Protein AF-A0A7R9L437-F1 (afdb_monomer_lite)

Sequence (333 aa):
MDAKSPSGQPSGPQHRKRPEMARYKPGMGKILAAKKGDNGDTIGVQSEDVRHELVTDAKPPSDPRSDHKSNNGNKGANNSNGKKPDIKVYVPPKPAANVGQSGPQRLMEPVPQAGAATTTAAADGQQQQQQQQQADLKTSLHKIIDEASLFFENLLVKMQETYGFVIEKLLAHEYDSDAENYETLKLVSISAQKIYLYLGDLSRYRECETKNSTFVKSKFFYLRAQMLAPKNGRSYNQLALLAMYQNRRLDAVYYYMRSLAASNPFLTARENLLTIFDECRRKYELNERKRNQDLEANRRKRREELESLAADKNRLEIWIRADGTSAVFANYK

Foldseek 3Di:
DDDDDDDDDDDDDDDDDDDDDDDDDDDDDDDDDDDDDDDDDDDDDDDDDDDDDDDDDDDDDDDDDDDDDDDDDDDDDDDDDDDDPPPPDDDDDDDDDDDDDDDDDDDDDDDDDDDDPDPPVVVVVVVVVVVVVVVVVVVVLLVVLVVVLVVLVVVLVVLCVVLVHDLVCLLVVVDDCPDPCNVVSLVNLLVLLVSLQSNLVSLCVVQVVDPDGLSPRSLVSLVSSCSSPVLALVSLQSVLVSCVVVVVLVSNLVSLVSQCPHNHHDCVSVVVNVVSVVVVVVVVVVVVVVVVVVVVVVVVVVVVVVVVLVVPVFDKDWDQDPVRDIDIDGDDD

Secondary structure (DSSP, 8-state):
-------PPPPPPP-PPPPPPP-----------------------PPP----------PPPP-----------------------------PPPPPP-PPP-PPP----PPPP---SSHHHHHHHHHHHHHHHHHHHHHHHHHHHHHHHHHHHHHHHHHHHHHT--HHHHHHT---TTSTTHHHHHHHHHHHHHHHHHHHHHHHHHHTTSTT---HHHHHHHHHHHHH-TTBHHHHHHHHHHHHHTT-HHHHHHHHHHHHHSSB--TTHHHHHHHHHHHHHHHHHHHHHHHHHHHHHHHHHHHHHHHHHHHS-SPEEEEEPTTS-EEEEEPP-

Organism: NCBI:txid1979941

Radius of gyration: 34.69 Å; chains: 1; bounding box: 127×66×84 Å

InterPro domains:
  IPR011990 Tetratricopeptide-like helical domain superfamily [G3DSA:1.25.40.10] (116-282)
  IPR011990 Tetratricopeptide-like helical domain superfamily [SSF48452] (137-285)
  IPR018834 DNA/RNA-binding domain, Est1-type [PF10373] (221-308)
  IPR019458 Telomerase activating protein Est1-like, N-terminal [PF10374] (127-207)
  IPR045153 Est1/Ebs1-like [PTHR15696] (131-301)

pLDDT: mean 70.17, std 28.02, range [25.5, 98.62]

Structure (mmCIF, N/CA/C/O backbone):
data_AF-A0A7R9L437-F1
#
_entry.id   AF-A0A7R9L437-F1
#
loop_
_atom_site.group_PDB
_atom_site.id
_atom_site.type_symbol
_atom_site.label_atom_id
_atom_site.label_alt_id
_atom_site.label_comp_id
_atom_site.label_asym_id
_atom_site.label_entity_id
_atom_site.label_seq_id
_atom_site.pdbx_PDB_ins_code
_atom_site.Cartn_x
_atom_site.Cartn_y
_atom_site.Cartn_z
_atom_site.occupancy
_atom_site.B_iso_or_equiv
_atom_site.auth_seq_id
_atom_site.auth_comp_id
_atom_site.auth_asym_id
_atom_site.auth_atom_id
_atom_site.pdbx_PDB_model_num
ATOM 1 N N . MET A 1 1 ? -76.742 -28.169 -7.504 1.00 38.78 1 MET A N 1
ATOM 2 C CA . MET A 1 1 ? -77.268 -27.398 -8.643 1.00 38.78 1 MET A CA 1
ATOM 3 C C . MET A 1 1 ? -76.592 -26.035 -8.595 1.00 38.78 1 MET A C 1
ATOM 5 O O . MET A 1 1 ? -77.056 -25.148 -7.901 1.00 38.78 1 MET A O 1
ATOM 9 N N . ASP A 1 2 ? -75.301 -25.970 -8.911 1.00 39.88 2 ASP A N 1
ATOM 10 C CA . ASP A 1 2 ? -74.744 -25.858 -10.273 1.00 39.88 2 ASP A CA 1
ATOM 11 C C . ASP A 1 2 ? -75.024 -24.487 -10.898 1.00 39.88 2 ASP A C 1
ATOM 13 O O . ASP A 1 2 ? -76.132 -24.238 -11.353 1.00 39.88 2 ASP A O 1
ATOM 17 N N . ALA A 1 3 ? -74.014 -23.605 -10.915 1.00 40.31 3 ALA A N 1
ATOM 18 C CA . ALA A 1 3 ? -73.335 -23.170 -12.146 1.00 40.31 3 ALA A CA 1
ATOM 19 C C . ALA A 1 3 ? -72.371 -21.981 -11.898 1.00 40.31 3 ALA A C 1
ATOM 21 O O . ALA A 1 3 ? -72.764 -20.886 -11.508 1.00 40.31 3 ALA A O 1
ATOM 22 N N . LYS A 1 4 ? -71.086 -22.252 -12.167 1.00 40.41 4 LYS A N 1
ATOM 23 C CA . LYS A 1 4 ? -69.943 -21.355 -12.478 1.00 40.41 4 LYS A CA 1
ATOM 24 C C . LYS A 1 4 ? -70.216 -20.574 -13.789 1.00 40.41 4 LYS A C 1
ATOM 26 O O . LYS A 1 4 ? -70.997 -21.073 -14.587 1.00 40.41 4 LYS A O 1
ATOM 31 N N . SER A 1 5 ? -69.640 -19.419 -14.163 1.00 44.47 5 SER A N 1
ATOM 32 C CA . SER A 1 5 ? -68.247 -18.883 -14.227 1.00 44.47 5 SER A CA 1
ATOM 33 C C . SER A 1 5 ? -68.316 -17.511 -14.984 1.00 44.47 5 SER A C 1
ATOM 35 O O . SER A 1 5 ? -69.399 -17.199 -15.475 1.00 44.47 5 SER A O 1
ATOM 37 N N . PRO A 1 6 ? -67.227 -16.778 -15.337 1.00 50.53 6 PRO A N 1
ATOM 38 C CA . PRO A 1 6 ? -65.954 -16.491 -14.655 1.00 50.53 6 PRO A CA 1
ATOM 39 C C . PRO A 1 6 ? -65.562 -14.978 -14.697 1.00 50.53 6 PRO A C 1
ATOM 41 O O . PRO A 1 6 ? -65.969 -14.235 -15.585 1.00 50.53 6 PRO A O 1
ATOM 44 N N . SER A 1 7 ? -64.654 -14.523 -13.825 1.00 39.16 7 SER A N 1
ATOM 45 C CA . SER A 1 7 ? -63.893 -13.274 -14.045 1.00 39.16 7 SER A CA 1
ATOM 46 C C . SER A 1 7 ? -62.442 -13.449 -13.594 1.00 39.16 7 SER A C 1
ATOM 48 O O . SER A 1 7 ? -62.183 -13.754 -12.430 1.00 39.16 7 SER A O 1
ATOM 50 N N . GLY A 1 8 ? -61.509 -13.307 -14.538 1.00 35.25 8 GLY A N 1
ATOM 51 C CA . GLY A 1 8 ? -60.075 -13.506 -14.344 1.00 35.25 8 GLY A CA 1
ATOM 52 C C . GLY A 1 8 ? -59.394 -12.380 -13.562 1.00 35.25 8 GLY A C 1
ATOM 53 O O . GLY A 1 8 ? -59.716 -11.2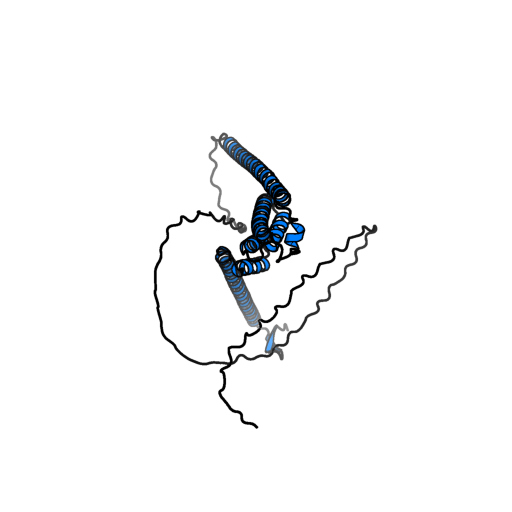06 -13.724 1.00 35.25 8 GLY A O 1
ATOM 54 N N . GLN A 1 9 ? -58.421 -12.762 -12.734 1.00 37.41 9 GLN A N 1
ATOM 55 C CA . GLN A 1 9 ? -57.463 -11.867 -12.081 1.00 37.41 9 GLN A CA 1
ATOM 56 C C . GLN A 1 9 ? -56.183 -11.735 -12.928 1.00 37.41 9 GLN A C 1
ATOM 58 O O . GLN A 1 9 ? -55.752 -12.734 -13.510 1.00 37.41 9 GLN A O 1
ATOM 63 N N . PRO A 1 10 ? -55.518 -10.564 -12.958 1.00 38.47 10 PRO A N 1
ATOM 64 C CA . PRO A 1 10 ? -54.181 -10.435 -13.518 1.00 38.47 10 PRO A CA 1
ATOM 65 C C . PRO A 1 10 ? -53.097 -10.767 -12.477 1.00 38.47 10 PRO A C 1
ATOM 67 O O . PRO A 1 10 ? -53.114 -10.306 -11.337 1.00 38.47 10 PRO A O 1
ATOM 70 N N . SER A 1 11 ? -52.136 -11.578 -12.910 1.00 38.16 11 SER A N 1
ATOM 71 C CA . SER A 1 11 ? -50.945 -12.033 -12.191 1.00 38.16 11 SER A CA 1
ATOM 72 C C . SER A 1 11 ? -49.909 -10.919 -11.976 1.00 38.16 11 SER A C 1
ATOM 74 O O . SER A 1 11 ? -49.509 -10.253 -12.931 1.00 38.16 11 SER A O 1
ATOM 76 N N . GLY A 1 12 ? -49.426 -10.771 -10.737 1.00 38.56 12 GLY A N 1
ATOM 77 C CA . GLY A 1 12 ? -48.309 -9.891 -10.367 1.00 38.56 12 GLY A CA 1
ATOM 78 C C . GLY A 1 12 ? -46.919 -10.416 -10.787 1.00 38.56 12 GLY A C 1
ATOM 79 O O . GLY A 1 12 ? -46.775 -11.586 -11.152 1.00 38.56 12 GLY A O 1
ATOM 80 N N . PRO A 1 13 ? -45.877 -9.559 -10.756 1.00 36.91 13 PRO A N 1
ATOM 81 C CA . PRO A 1 13 ? -44.573 -9.850 -11.349 1.00 36.91 13 PRO A CA 1
ATOM 82 C C . PRO A 1 13 ? -43.697 -10.780 -10.493 1.00 36.91 13 PRO A C 1
ATOM 84 O O . PRO A 1 13 ? -43.524 -10.595 -9.290 1.00 36.91 13 PRO A O 1
ATOM 87 N N . GLN A 1 14 ? -43.093 -11.765 -11.160 1.00 39.00 14 GLN A N 1
ATOM 88 C CA . GLN A 1 14 ? -42.188 -12.763 -10.590 1.00 39.00 14 GLN A CA 1
ATOM 89 C C . GLN A 1 14 ? -40.821 -12.157 -10.215 1.00 39.00 14 GLN A C 1
ATOM 91 O O . GLN A 1 14 ? -40.131 -11.565 -11.048 1.00 39.00 14 GLN A O 1
ATOM 96 N N . HIS A 1 15 ? -40.384 -12.365 -8.970 1.00 39.50 15 HIS A N 1
ATOM 97 C CA . HIS A 1 15 ? -39.019 -12.082 -8.521 1.00 39.50 15 HIS A CA 1
ATOM 98 C C . HIS A 1 15 ? -38.008 -13.028 -9.194 1.00 39.50 15 HIS A C 1
ATOM 100 O O . HIS A 1 15 ? -37.991 -14.232 -8.934 1.00 39.50 15 HIS A O 1
ATOM 106 N N . ARG A 1 16 ? -37.109 -12.481 -10.024 1.00 38.81 16 ARG A N 1
ATOM 107 C CA . ARG A 1 16 ? -35.924 -13.203 -10.518 1.00 38.81 16 ARG A CA 1
ATOM 108 C C . ARG A 1 16 ? -34.921 -13.409 -9.376 1.00 38.81 16 ARG A C 1
ATOM 110 O O . ARG A 1 16 ? -34.409 -12.441 -8.817 1.00 38.81 16 ARG A O 1
ATOM 117 N N . LYS A 1 17 ? -34.619 -14.673 -9.060 1.00 38.09 17 LYS A N 1
ATOM 118 C CA . LYS A 1 17 ? -33.552 -15.069 -8.125 1.00 38.09 17 LYS A CA 1
ATOM 119 C C . LYS A 1 17 ? -32.178 -14.632 -8.660 1.00 38.09 17 LYS A C 1
ATOM 121 O O . LYS A 1 17 ? -31.883 -14.795 -9.842 1.00 38.09 17 LYS A O 1
ATOM 126 N N . ARG A 1 18 ? -31.349 -14.064 -7.779 1.00 36.78 18 ARG A N 1
ATOM 127 C CA . ARG A 1 18 ? -29.966 -13.626 -8.044 1.00 36.78 18 ARG A CA 1
ATOM 128 C C . ARG A 1 18 ? -29.041 -14.859 -8.123 1.00 36.78 18 ARG A C 1
ATOM 130 O O . ARG A 1 18 ? -29.213 -15.740 -7.283 1.00 36.78 18 ARG A O 1
ATOM 137 N N . PRO A 1 19 ? -28.073 -14.946 -9.054 1.00 34.84 19 PRO A N 1
ATOM 138 C CA . PRO A 1 19 ? -27.163 -16.089 -9.112 1.00 34.84 19 PRO A CA 1
ATOM 139 C C . PRO A 1 19 ? -26.170 -16.069 -7.942 1.00 34.84 19 PRO A C 1
ATOM 141 O O . PRO A 1 19 ? -25.627 -15.019 -7.589 1.00 34.84 19 PRO A O 1
ATOM 144 N N . GLU A 1 20 ? -25.939 -17.240 -7.356 1.00 36.31 20 GLU A N 1
ATOM 145 C CA . GLU A 1 20 ? -24.972 -17.494 -6.290 1.00 36.31 20 GLU A CA 1
ATOM 146 C C . GLU A 1 20 ? -23.539 -17.423 -6.852 1.00 36.31 20 GLU A C 1
ATOM 148 O O . GLU A 1 20 ? -23.188 -18.132 -7.793 1.00 36.31 20 GLU A O 1
ATOM 153 N N . MET A 1 21 ? -22.708 -16.527 -6.311 1.00 38.34 21 MET A N 1
ATOM 154 C CA . MET A 1 21 ? -21.300 -16.391 -6.703 1.00 38.34 21 MET A CA 1
ATOM 155 C C . MET A 1 21 ? -20.447 -17.408 -5.939 1.00 38.34 21 MET A C 1
ATOM 157 O O . MET A 1 21 ? -20.464 -17.443 -4.707 1.00 38.34 21 MET A O 1
ATOM 161 N N . ALA A 1 22 ? -19.682 -18.209 -6.681 1.00 36.69 22 ALA A N 1
ATOM 162 C CA . ALA A 1 22 ? -18.775 -19.227 -6.164 1.00 36.69 22 ALA A CA 1
ATOM 163 C C . ALA A 1 22 ? -17.816 -18.665 -5.095 1.00 36.69 22 ALA A C 1
ATOM 165 O O . ALA A 1 22 ? -17.098 -17.687 -5.319 1.00 36.69 22 ALA A O 1
ATOM 166 N N . ARG A 1 23 ? -17.785 -19.307 -3.921 1.00 36.00 23 ARG A N 1
ATOM 167 C CA . ARG A 1 23 ? -16.840 -18.991 -2.842 1.00 36.00 23 ARG A CA 1
ATOM 168 C C . ARG A 1 23 ? -15.429 -19.422 -3.255 1.00 36.00 23 ARG A C 1
ATOM 170 O O . ARG A 1 23 ? -15.147 -20.612 -3.352 1.00 36.00 23 ARG A O 1
ATOM 177 N N . TYR A 1 24 ? -14.529 -18.459 -3.438 1.00 30.03 24 TYR A N 1
ATOM 178 C CA . TYR A 1 24 ? -13.095 -18.713 -3.579 1.00 30.03 24 TYR A CA 1
ATOM 179 C C . TYR A 1 24 ? -12.511 -19.122 -2.216 1.00 30.03 24 TYR A C 1
ATOM 181 O O . TYR A 1 24 ? -12.504 -18.319 -1.283 1.00 30.03 24 TYR A O 1
ATOM 189 N N . LYS A 1 25 ? -12.038 -20.368 -2.087 1.00 34.91 25 LYS A N 1
ATOM 190 C CA . LYS A 1 25 ? -11.260 -20.837 -0.929 1.00 34.91 25 LYS A CA 1
ATOM 191 C C . LYS A 1 25 ? -9.765 -20.652 -1.231 1.00 34.91 25 LYS A C 1
ATOM 193 O O . LYS A 1 25 ? -9.265 -21.330 -2.125 1.00 34.91 25 LYS A O 1
ATOM 198 N N . PRO A 1 26 ? -9.025 -19.785 -0.518 1.00 36.53 26 PRO A N 1
ATOM 199 C CA . PRO A 1 26 ? -7.573 -19.748 -0.634 1.00 36.53 26 PRO A CA 1
ATOM 200 C C . PRO A 1 26 ? -7.001 -21.027 -0.014 1.00 36.53 26 PRO A C 1
ATOM 202 O O . PRO A 1 26 ? -7.253 -21.315 1.157 1.00 36.53 26 PRO A O 1
ATOM 205 N N . GLY A 1 27 ? -6.252 -21.806 -0.796 1.00 30.67 27 GLY A N 1
ATOM 206 C CA . GLY A 1 27 ? -5.525 -22.966 -0.291 1.00 30.67 27 GLY A CA 1
ATOM 207 C C . GLY A 1 27 ? -4.532 -22.539 0.788 1.00 30.67 27 GLY A C 1
ATOM 208 O O . GLY A 1 27 ? -3.652 -21.717 0.540 1.00 30.67 27 GLY A O 1
ATOM 209 N N . MET A 1 28 ? -4.682 -23.087 1.995 1.00 35.53 28 MET A N 1
ATOM 210 C CA . MET A 1 28 ? -3.655 -22.998 3.026 1.00 35.53 28 MET A CA 1
ATOM 211 C C . MET A 1 28 ? -2.417 -23.751 2.534 1.00 35.53 28 MET A C 1
ATOM 213 O O . MET A 1 28 ? -2.420 -24.980 2.450 1.00 35.53 28 MET A O 1
ATOM 217 N N . GLY A 1 29 ? -1.359 -23.015 2.200 1.00 31.28 29 GLY A N 1
ATOM 218 C CA . GLY A 1 29 ? -0.033 -23.593 2.027 1.00 31.28 29 GLY A CA 1
ATOM 219 C C . GLY A 1 29 ? 0.406 -24.221 3.347 1.00 31.28 29 GLY A C 1
ATOM 220 O O . GLY A 1 29 ? 0.554 -23.524 4.351 1.00 31.28 29 GLY A O 1
ATOM 221 N N . LYS A 1 30 ? 0.578 -25.544 3.357 1.00 33.47 30 LYS A N 1
ATOM 222 C CA . LYS A 1 30 ? 1.202 -26.265 4.466 1.00 33.47 30 LYS A CA 1
ATOM 223 C C . LYS A 1 30 ? 2.656 -25.803 4.568 1.00 33.47 30 LYS A C 1
ATOM 225 O O . LYS A 1 30 ? 3.438 -26.028 3.650 1.00 33.47 30 LYS A O 1
ATOM 230 N N . ILE A 1 31 ? 3.017 -25.169 5.679 1.00 33.69 31 ILE A N 1
ATOM 231 C CA . ILE A 1 31 ? 4.416 -24.951 6.053 1.00 33.69 31 ILE A CA 1
ATOM 232 C C . ILE A 1 31 ? 4.942 -26.314 6.516 1.00 33.69 31 ILE A C 1
ATOM 234 O O . ILE A 1 31 ? 4.586 -26.776 7.599 1.00 33.69 31 ILE A O 1
ATOM 238 N N . LEU A 1 32 ? 5.731 -26.995 5.679 1.00 30.88 32 LEU A N 1
ATOM 239 C CA . LEU A 1 32 ? 6.510 -28.143 6.135 1.00 30.88 32 LEU A CA 1
ATOM 240 C C . LEU A 1 32 ? 7.610 -27.633 7.072 1.00 30.88 32 LEU A C 1
ATOM 242 O O . LEU A 1 32 ? 8.447 -26.818 6.688 1.00 30.88 32 LEU A O 1
ATOM 246 N N . ALA A 1 33 ? 7.591 -28.127 8.306 1.00 31.75 33 ALA A N 1
ATOM 247 C CA . ALA A 1 33 ? 8.668 -27.959 9.263 1.00 31.75 33 ALA A CA 1
ATOM 248 C C . ALA A 1 33 ? 9.928 -28.678 8.752 1.00 31.75 33 ALA A C 1
ATOM 250 O O . ALA A 1 33 ? 9.917 -29.892 8.548 1.00 31.75 33 ALA A O 1
ATOM 251 N N . ALA A 1 34 ? 11.017 -27.933 8.560 1.00 32.47 34 ALA A N 1
ATOM 252 C CA . ALA A 1 34 ? 12.327 -28.502 8.279 1.00 32.47 34 ALA A CA 1
ATOM 253 C C . ALA A 1 34 ? 12.901 -29.110 9.570 1.00 32.47 34 ALA A C 1
ATOM 255 O O . ALA A 1 34 ? 13.243 -28.396 10.514 1.00 32.47 34 ALA A O 1
ATOM 256 N N . LYS A 1 35 ? 12.991 -30.442 9.615 1.00 32.78 35 LYS A N 1
ATOM 257 C CA . LYS A 1 35 ? 13.794 -31.171 10.602 1.00 32.78 35 LYS A CA 1
ATOM 258 C C . LYS A 1 35 ? 15.260 -31.072 10.177 1.00 32.78 35 LYS A C 1
ATOM 260 O O . LYS A 1 35 ? 15.603 -31.416 9.052 1.00 32.78 35 LYS A O 1
ATOM 265 N N . LYS A 1 36 ? 16.102 -30.586 11.088 1.00 32.16 36 LYS A N 1
ATOM 266 C CA . LYS A 1 36 ? 17.560 -30.513 10.955 1.00 32.16 36 LYS A CA 1
ATOM 267 C C . LYS A 1 36 ? 18.117 -31.942 10.933 1.00 32.16 36 LYS A C 1
ATOM 269 O O . LYS A 1 36 ? 17.977 -32.655 11.924 1.00 32.16 36 LYS A O 1
ATOM 274 N N . GLY A 1 37 ? 18.676 -32.352 9.799 1.00 33.94 37 GLY A N 1
ATOM 275 C CA . GLY A 1 37 ? 19.433 -33.590 9.631 1.00 33.94 37 GLY A CA 1
ATOM 276 C C . GLY A 1 37 ? 20.869 -33.239 9.270 1.00 33.94 37 GLY A C 1
ATOM 277 O O . GLY A 1 37 ? 21.092 -32.407 8.394 1.00 33.94 37 GLY A O 1
ATOM 278 N N . ASP A 1 38 ? 21.798 -33.814 10.022 1.00 39.16 38 ASP A N 1
ATOM 279 C CA . ASP A 1 38 ? 23.238 -33.768 9.793 1.00 39.16 38 ASP A CA 1
ATOM 280 C C . ASP A 1 38 ? 23.600 -34.560 8.527 1.00 39.16 38 ASP A C 1
ATOM 282 O O . ASP A 1 38 ? 22.895 -35.508 8.177 1.00 39.16 38 ASP A O 1
ATOM 286 N N . ASN A 1 39 ? 24.735 -34.205 7.923 1.00 34.25 39 ASN A N 1
ATOM 287 C CA . ASN A 1 39 ? 25.371 -34.778 6.725 1.00 34.25 39 ASN A CA 1
ATOM 288 C C . ASN A 1 39 ? 25.015 -34.079 5.408 1.00 34.25 39 ASN A C 1
ATOM 290 O O . ASN A 1 39 ? 23.937 -34.234 4.834 1.00 34.25 39 ASN A O 1
ATOM 294 N N . GLY A 1 40 ? 25.983 -33.293 4.935 1.00 41.97 40 GLY A N 1
ATOM 295 C CA . GLY A 1 40 ? 25.970 -32.707 3.609 1.00 41.97 40 GLY A CA 1
ATOM 296 C C . GLY A 1 40 ? 26.146 -33.774 2.539 1.00 41.97 40 GLY A C 1
ATOM 297 O O . GLY A 1 40 ? 27.070 -34.570 2.616 1.00 41.97 40 GLY A O 1
ATOM 298 N N . ASP A 1 41 ? 25.270 -33.726 1.543 1.00 31.72 41 ASP A N 1
ATOM 299 C CA . ASP A 1 41 ? 25.605 -34.005 0.155 1.00 31.72 41 ASP A CA 1
ATOM 300 C C . ASP A 1 41 ? 24.590 -33.308 -0.757 1.00 31.72 41 ASP A C 1
ATOM 302 O O . ASP A 1 41 ? 23.385 -33.262 -0.500 1.00 31.72 41 ASP A O 1
ATOM 306 N N . THR A 1 42 ? 25.119 -32.683 -1.805 1.00 31.42 42 THR A N 1
ATOM 307 C CA . THR A 1 42 ? 24.376 -31.895 -2.790 1.00 31.42 42 THR A CA 1
ATOM 308 C C . THR A 1 42 ? 23.838 -32.828 -3.869 1.00 31.42 42 THR A C 1
ATOM 310 O O . THR A 1 42 ? 24.629 -33.447 -4.574 1.00 31.42 42 THR A O 1
ATOM 313 N N . ILE A 1 43 ? 22.517 -32.884 -4.066 1.00 34.66 43 ILE A N 1
ATOM 314 C CA . ILE A 1 43 ? 21.917 -33.482 -5.268 1.00 34.66 43 ILE A CA 1
ATOM 315 C C . ILE A 1 43 ? 20.959 -32.471 -5.897 1.00 34.66 43 ILE A C 1
ATOM 317 O O . ILE A 1 43 ? 19.938 -32.101 -5.318 1.00 34.66 43 ILE A O 1
ATOM 321 N N . GLY A 1 44 ? 21.332 -32.001 -7.089 1.00 30.42 44 GLY A N 1
ATOM 322 C CA . GLY A 1 44 ? 20.494 -31.173 -7.946 1.00 30.42 44 GLY A CA 1
ATOM 323 C C . GLY A 1 44 ? 19.379 -31.998 -8.580 1.00 30.42 44 GLY A C 1
ATOM 324 O O . GLY A 1 44 ? 19.617 -33.099 -9.071 1.00 30.42 44 GLY A O 1
ATOM 325 N N . VAL A 1 45 ? 18.167 -31.446 -8.596 1.00 31.11 45 VAL A N 1
ATOM 326 C CA . VAL A 1 45 ? 17.033 -32.004 -9.336 1.00 31.11 45 VAL A CA 1
ATOM 327 C C . VAL A 1 45 ? 16.546 -30.943 -10.315 1.00 31.11 45 VAL A C 1
ATOM 329 O O . VAL A 1 45 ? 16.235 -29.815 -9.933 1.00 31.11 45 VAL A O 1
ATOM 332 N N . GLN A 1 46 ? 16.576 -31.319 -11.591 1.00 26.80 46 GLN A N 1
ATOM 333 C CA . GLN A 1 46 ? 16.150 -30.538 -12.744 1.00 26.80 46 GLN A CA 1
ATOM 334 C C . GLN A 1 46 ? 14.620 -30.410 -12.756 1.00 26.80 46 GLN A C 1
ATOM 336 O O . GLN A 1 46 ? 13.911 -31.385 -12.515 1.00 26.80 46 GLN A O 1
ATOM 341 N N . SER A 1 47 ? 14.120 -29.207 -13.039 1.00 28.84 47 SER A N 1
ATOM 342 C CA . SER A 1 47 ? 12.697 -28.944 -13.264 1.00 28.84 47 SER A CA 1
ATOM 343 C C . SER A 1 47 ? 12.322 -29.307 -14.702 1.00 28.84 47 SER A C 1
ATOM 345 O O . SER A 1 47 ? 12.878 -28.740 -15.640 1.00 28.84 47 SER A O 1
ATOM 347 N N . GLU A 1 48 ? 11.369 -30.222 -14.873 1.00 30.81 48 GLU A N 1
ATOM 348 C CA . GLU A 1 48 ? 10.717 -30.489 -16.158 1.00 30.81 48 GLU A CA 1
ATOM 349 C C . GLU A 1 48 ? 9.646 -29.420 -16.440 1.00 30.81 48 GLU A C 1
ATOM 351 O O . GLU A 1 48 ? 8.664 -29.279 -15.708 1.00 30.81 48 GLU A O 1
ATOM 356 N N . ASP A 1 49 ? 9.852 -28.655 -17.514 1.00 30.14 49 ASP A N 1
ATOM 357 C CA . ASP A 1 49 ? 8.888 -27.713 -18.088 1.00 30.14 49 ASP A CA 1
ATOM 358 C C . ASP A 1 49 ? 7.786 -28.481 -18.841 1.00 30.14 49 ASP A C 1
ATOM 360 O O . ASP A 1 49 ? 7.984 -28.943 -19.968 1.00 30.14 49 ASP A O 1
ATOM 364 N N . VAL A 1 50 ? 6.585 -28.570 -18.263 1.00 31.91 50 VAL A N 1
ATOM 365 C CA . VAL A 1 50 ? 5.380 -28.998 -18.992 1.00 31.91 50 VAL A CA 1
ATOM 366 C C . VAL A 1 50 ? 4.783 -27.782 -19.702 1.00 31.91 50 VAL A C 1
ATOM 368 O O . VAL A 1 50 ? 4.087 -26.956 -19.108 1.00 31.91 50 VAL A O 1
ATOM 371 N N . ARG A 1 51 ? 5.067 -27.666 -21.003 1.00 29.70 51 ARG A N 1
ATOM 372 C CA . ARG A 1 51 ? 4.397 -26.729 -21.914 1.00 29.70 51 ARG A CA 1
ATOM 373 C C . ARG A 1 51 ? 2.966 -27.205 -22.173 1.00 29.70 51 ARG A C 1
ATOM 375 O O . ARG A 1 51 ? 2.767 -28.249 -22.783 1.00 29.70 51 ARG A O 1
ATOM 382 N N . HIS A 1 52 ? 1.977 -26.417 -21.762 1.00 32.09 52 HIS A N 1
ATOM 383 C CA . HIS A 1 52 ? 0.608 -26.555 -22.257 1.00 32.09 52 HIS A CA 1
ATOM 384 C C . HIS A 1 52 ? 0.446 -25.730 -23.540 1.00 32.09 52 HIS A C 1
ATOM 386 O O . HIS A 1 52 ? 0.470 -24.499 -23.503 1.00 32.09 52 HIS A O 1
ATOM 392 N N . GLU A 1 53 ? 0.289 -26.418 -24.671 1.00 28.55 53 GLU A N 1
ATOM 393 C CA . GLU A 1 53 ? -0.176 -25.839 -25.931 1.00 28.55 53 GLU A CA 1
ATOM 394 C C . GLU A 1 53 ? -1.647 -25.418 -25.800 1.00 28.55 53 GLU A C 1
ATOM 396 O O . GLU A 1 53 ? -2.516 -26.231 -25.485 1.00 28.55 53 GLU A O 1
ATOM 401 N N . LEU A 1 54 ? -1.935 -24.142 -26.058 1.00 30.34 54 LEU A N 1
ATOM 402 C CA . LEU A 1 54 ? -3.285 -23.660 -26.335 1.00 30.34 54 LEU A CA 1
ATOM 403 C C . LEU A 1 54 ? -3.389 -23.395 -27.836 1.00 30.34 54 LEU A C 1
ATOM 405 O O . LEU A 1 54 ? -2.888 -22.394 -28.344 1.00 30.34 54 LEU A O 1
ATOM 409 N N . VAL A 1 55 ? -4.045 -24.322 -28.529 1.00 29.83 55 VAL A N 1
ATOM 410 C CA . VAL A 1 55 ? -4.558 -24.141 -29.887 1.00 29.83 55 VAL A CA 1
ATOM 411 C C . VAL A 1 55 ? -5.815 -23.272 -29.798 1.00 29.83 55 VAL A C 1
ATOM 413 O O . VAL A 1 55 ? -6.798 -23.677 -29.180 1.00 29.83 55 VAL A O 1
ATOM 416 N N . THR A 1 56 ? -5.810 -22.094 -30.424 1.00 35.78 56 THR A N 1
ATOM 417 C CA . THR A 1 56 ? -7.049 -21.363 -30.735 1.00 35.78 56 THR A CA 1
ATOM 418 C C . THR A 1 56 ? -6.987 -20.784 -32.143 1.00 35.78 56 THR A C 1
ATOM 420 O O . THR A 1 56 ? -6.465 -19.690 -32.354 1.00 35.78 56 THR A O 1
ATOM 423 N N . ASP A 1 57 ? -7.574 -21.513 -33.089 1.00 29.16 57 ASP A N 1
ATOM 424 C CA . ASP A 1 57 ? -8.071 -20.963 -34.345 1.00 29.16 57 ASP A CA 1
ATOM 425 C C . ASP A 1 57 ? -9.385 -20.219 -34.072 1.00 29.16 57 ASP A C 1
ATOM 427 O O . ASP A 1 57 ? -10.395 -20.834 -33.731 1.00 29.16 57 ASP A O 1
ATOM 431 N N . ALA A 1 58 ? -9.397 -18.894 -34.232 1.00 32.22 58 ALA A N 1
ATOM 432 C CA . ALA A 1 58 ? -10.637 -18.140 -34.412 1.00 32.22 58 ALA A CA 1
ATOM 433 C C . ALA A 1 58 ? -10.378 -16.822 -35.155 1.00 32.22 58 ALA A C 1
ATOM 435 O O . ALA A 1 58 ? -9.741 -15.896 -34.656 1.00 32.22 58 ALA A O 1
ATOM 436 N N . LYS A 1 59 ? -10.909 -16.759 -36.377 1.00 33.97 59 LYS A N 1
ATOM 437 C CA . LYS A 1 59 ? -10.942 -15.604 -37.280 1.00 33.97 59 LYS A CA 1
ATOM 438 C C . LYS A 1 59 ? -11.910 -14.527 -36.746 1.00 33.97 59 LYS A C 1
ATOM 440 O O . LYS A 1 59 ? -13.002 -14.889 -36.308 1.00 33.97 59 LYS A O 1
ATOM 445 N N . PRO A 1 60 ? -11.582 -13.223 -36.809 1.00 32.53 60 PRO A N 1
ATOM 446 C CA . PRO A 1 60 ? -12.499 -12.164 -36.386 1.00 32.53 60 PRO A CA 1
ATOM 447 C C . PRO A 1 60 ? -13.567 -11.880 -37.463 1.00 32.53 60 PRO A C 1
ATOM 449 O O . PRO A 1 60 ? -13.230 -11.869 -38.651 1.00 32.53 60 PRO A O 1
ATOM 452 N N . PRO A 1 61 ? -14.838 -11.620 -37.097 1.00 34.69 61 PRO A N 1
ATOM 453 C CA . PRO A 1 61 ? -15.833 -11.128 -38.040 1.00 34.69 61 PRO A CA 1
ATOM 454 C C . PRO A 1 61 ? -15.743 -9.603 -38.202 1.00 34.69 61 PRO A C 1
ATOM 456 O O . PRO A 1 61 ? -15.536 -8.858 -37.245 1.00 34.69 61 PRO A O 1
ATOM 459 N N . SER A 1 62 ? -15.916 -9.162 -39.442 1.00 31.12 62 SER A N 1
ATOM 460 C CA . SER A 1 62 ? -15.960 -7.774 -39.900 1.00 31.12 62 SER A CA 1
ATOM 461 C C . SER A 1 62 ? -17.398 -7.235 -39.962 1.00 31.12 62 SER A C 1
ATOM 463 O O . SER A 1 62 ? -18.187 -7.837 -40.685 1.00 31.12 62 SER A O 1
ATOM 465 N N . ASP A 1 63 ? -17.639 -6.097 -39.280 1.00 34.09 63 ASP A N 1
ATOM 466 C CA . ASP A 1 63 ? -18.550 -4.950 -39.574 1.00 34.09 63 ASP A CA 1
ATOM 467 C C . ASP A 1 63 ? -20.059 -5.212 -39.879 1.00 34.09 63 ASP A C 1
ATOM 469 O O . ASP A 1 63 ? -20.395 -6.338 -40.229 1.00 34.09 63 ASP A O 1
ATOM 473 N N . PRO A 1 64 ? -21.025 -4.244 -39.808 1.00 38.16 64 PRO A N 1
ATOM 474 C CA . PRO A 1 64 ? -20.875 -2.775 -39.831 1.00 38.16 64 PRO A CA 1
ATOM 475 C C . PRO A 1 64 ? -21.909 -1.927 -39.002 1.00 38.16 64 PRO A C 1
ATOM 477 O O . PRO A 1 64 ? -22.876 -2.439 -38.445 1.00 38.16 64 PRO A O 1
ATOM 480 N N . ARG A 1 65 ? -21.766 -0.589 -39.111 1.00 27.58 65 ARG A N 1
ATOM 481 C CA . ARG A 1 65 ? -22.800 0.493 -39.183 1.00 27.58 65 ARG A CA 1
ATOM 482 C C . ARG A 1 65 ? -23.200 1.355 -37.957 1.00 27.58 65 ARG A C 1
ATOM 484 O O . ARG A 1 65 ? -23.722 0.889 -36.954 1.00 27.58 65 ARG A O 1
ATOM 491 N N . SER A 1 66 ? -23.101 2.664 -38.253 1.00 30.36 66 SER A N 1
ATOM 492 C CA . SER A 1 66 ? -24.054 3.785 -38.082 1.00 30.36 66 SER A CA 1
ATOM 493 C C . SER A 1 66 ? -24.189 4.530 -36.748 1.00 30.36 66 SER A C 1
ATOM 495 O O . SER A 1 66 ? -24.763 4.037 -35.785 1.00 30.36 66 SER A O 1
ATOM 497 N N . ASP A 1 67 ? -23.742 5.790 -36.798 1.00 29.05 67 ASP A N 1
ATOM 498 C CA . ASP A 1 67 ? -24.516 7.015 -36.545 1.00 29.05 67 ASP A CA 1
ATOM 499 C C . ASP A 1 67 ? -25.595 6.989 -35.451 1.00 29.05 67 ASP A C 1
ATOM 501 O O . ASP A 1 67 ? -26.710 6.529 -35.672 1.00 29.05 67 ASP A O 1
ATOM 505 N N . HIS A 1 68 ? -25.336 7.697 -34.345 1.00 34.34 68 HIS A N 1
ATOM 506 C CA . HIS A 1 68 ? -26.355 8.577 -33.770 1.00 34.34 68 HIS A CA 1
ATOM 507 C C . HIS A 1 68 ? -25.750 9.768 -33.011 1.00 34.34 68 HIS A C 1
ATOM 509 O O . HIS A 1 68 ? -24.915 9.641 -32.119 1.00 34.34 68 HIS A O 1
ATOM 515 N N . LYS A 1 69 ? -26.222 10.951 -33.413 1.00 28.70 69 LYS A N 1
ATOM 516 C CA . LYS A 1 69 ? -26.002 12.274 -32.823 1.00 28.70 69 LYS A CA 1
ATOM 517 C C . LYS A 1 69 ? -26.559 12.391 -31.395 1.00 28.70 69 LYS A C 1
ATOM 519 O O . LYS A 1 69 ? -27.651 11.913 -31.124 1.00 28.70 69 LYS A O 1
ATOM 524 N N . SER A 1 70 ? -25.857 13.209 -30.603 1.00 27.47 70 SER A N 1
ATOM 525 C CA . SER A 1 70 ? -26.368 14.254 -29.695 1.00 27.47 70 SER A CA 1
ATOM 526 C C . SER A 1 70 ? -27.392 13.872 -28.616 1.00 27.47 70 SER A C 1
ATOM 528 O O . SER A 1 70 ? -28.561 13.674 -28.922 1.00 27.47 70 SER A O 1
ATOM 530 N N . ASN A 1 71 ? -27.019 14.030 -27.339 1.00 28.06 71 ASN A N 1
ATOM 531 C CA . ASN A 1 71 ? -27.753 14.987 -26.503 1.00 28.06 71 ASN A CA 1
ATOM 532 C C . ASN A 1 71 ? -26.932 15.471 -25.298 1.00 28.06 71 ASN A C 1
ATOM 534 O O . ASN A 1 71 ? -26.504 14.689 -24.453 1.00 28.06 71 ASN A O 1
ATOM 538 N N . ASN A 1 72 ? -26.739 16.786 -25.240 1.00 29.92 72 ASN A N 1
ATOM 539 C CA . ASN A 1 72 ? -26.114 17.515 -24.148 1.00 29.92 72 ASN A CA 1
ATOM 540 C C . ASN A 1 72 ? -27.228 17.959 -23.187 1.00 29.92 72 ASN A C 1
ATOM 542 O O . ASN A 1 72 ? -28.101 18.732 -23.573 1.00 29.92 72 ASN A O 1
ATOM 546 N N . GLY A 1 73 ? -27.222 17.445 -21.958 1.00 27.20 73 GLY A N 1
ATOM 547 C CA . GLY A 1 73 ? -28.243 17.711 -20.945 1.00 27.20 73 GLY A CA 1
ATOM 548 C C . GLY A 1 73 ? -27.616 18.178 -19.640 1.00 27.20 73 GLY A C 1
ATOM 549 O O . GLY A 1 73 ? -27.437 17.394 -18.714 1.00 27.20 73 GLY A O 1
ATOM 550 N N . ASN A 1 74 ? -27.283 19.464 -19.585 1.00 28.08 74 ASN A N 1
ATOM 551 C CA . ASN A 1 74 ? -26.861 20.167 -18.382 1.00 28.08 74 ASN A CA 1
ATOM 552 C C . ASN A 1 74 ? -28.069 20.359 -17.441 1.00 28.08 74 ASN A C 1
ATOM 554 O O . ASN A 1 74 ? -29.054 20.992 -17.824 1.00 28.08 74 ASN A O 1
ATOM 558 N N . LYS A 1 75 ? -27.996 19.854 -16.205 1.00 32.44 75 LYS A N 1
ATOM 559 C CA . LYS A 1 75 ? -28.819 20.319 -15.078 1.00 32.44 75 LYS A CA 1
ATOM 560 C C . LYS A 1 75 ? -27.924 20.465 -13.855 1.00 32.44 75 LYS A C 1
ATOM 562 O O . LYS A 1 75 ? -27.339 19.494 -13.383 1.00 32.44 75 LYS A O 1
ATOM 567 N N . GLY A 1 76 ? -27.791 21.710 -13.408 1.00 25.50 76 GLY A N 1
ATOM 568 C CA . GLY A 1 76 ? -27.004 22.100 -12.249 1.00 25.50 76 GLY A CA 1
ATOM 569 C C . GLY A 1 76 ? -27.718 21.923 -10.907 1.00 25.50 76 GLY A C 1
ATOM 570 O O . GLY A 1 76 ? -28.797 21.339 -10.830 1.00 25.50 76 GLY A O 1
ATOM 571 N N . ALA A 1 77 ? -27.084 22.546 -9.905 1.00 28.14 77 ALA A N 1
ATOM 572 C CA . ALA A 1 77 ? -27.488 22.755 -8.509 1.00 28.14 77 ALA A CA 1
ATOM 573 C C . ALA A 1 77 ? -27.010 21.681 -7.506 1.00 28.14 77 ALA A C 1
ATOM 575 O O . ALA A 1 77 ? -27.649 20.659 -7.301 1.00 28.14 77 ALA A O 1
ATOM 576 N N . ASN A 1 78 ? -25.898 21.928 -6.802 1.00 29.47 78 ASN A N 1
ATOM 577 C CA . ASN A 1 78 ? -25.922 22.729 -5.570 1.00 29.47 78 ASN A CA 1
ATOM 578 C C . ASN A 1 78 ? -24.552 22.745 -4.876 1.00 29.47 78 ASN A C 1
ATOM 580 O O . ASN A 1 78 ? -23.935 21.716 -4.610 1.00 29.47 78 ASN A O 1
ATOM 584 N N . ASN A 1 79 ? -24.100 23.963 -4.591 1.00 28.86 79 ASN A N 1
ATOM 585 C CA . ASN A 1 79 ? -22.890 24.287 -3.857 1.00 28.86 79 ASN A CA 1
ATOM 586 C C . ASN A 1 79 ? -23.212 24.287 -2.355 1.00 28.86 79 ASN A C 1
ATOM 588 O O . ASN A 1 79 ? -23.992 25.119 -1.897 1.00 28.86 79 ASN A O 1
ATOM 592 N N . SER A 1 80 ? -22.608 23.379 -1.591 1.00 33.62 80 SER A N 1
ATOM 593 C CA . SER A 1 80 ? -22.560 23.468 -0.131 1.00 33.62 80 SER A CA 1
ATOM 594 C C . SER A 1 80 ? -21.104 23.464 0.317 1.00 33.62 80 SER A C 1
ATOM 596 O O . SER A 1 80 ? -20.400 22.458 0.203 1.00 33.62 80 SER A O 1
ATOM 598 N N . ASN A 1 81 ? -20.681 24.622 0.820 1.00 34.03 81 ASN A N 1
ATOM 599 C CA . ASN A 1 81 ? -19.419 24.867 1.501 1.00 34.03 81 ASN A CA 1
ATOM 600 C C . ASN A 1 81 ? -19.155 23.818 2.591 1.00 34.03 81 ASN A C 1
ATOM 602 O O . ASN A 1 81 ? -19.809 23.803 3.630 1.00 34.03 81 ASN A O 1
ATOM 606 N N . GLY A 1 82 ? -18.129 23.001 2.377 1.00 31.11 82 GLY A N 1
ATOM 607 C CA . GLY A 1 82 ? -17.491 22.184 3.401 1.00 31.11 82 GLY A CA 1
ATOM 608 C C . GLY A 1 82 ? -15.999 22.142 3.107 1.00 31.11 82 GLY A C 1
ATOM 609 O O . GLY A 1 82 ? -15.581 21.540 2.120 1.00 31.11 82 GLY A O 1
ATOM 610 N N . LYS A 1 83 ? -15.196 22.826 3.932 1.00 34.00 83 LYS A N 1
ATOM 611 C CA . LYS A 1 83 ? -13.727 22.789 3.881 1.00 34.00 83 LYS A CA 1
ATOM 612 C C . LYS A 1 83 ? -13.262 21.325 3.875 1.00 34.00 83 LYS A C 1
ATOM 614 O O . LYS A 1 83 ? -13.393 20.634 4.883 1.00 34.00 83 LYS A O 1
ATOM 619 N N . LYS A 1 84 ? -12.727 20.851 2.745 1.00 32.12 84 LYS A N 1
ATOM 620 C CA . LYS A 1 84 ? -11.998 19.577 2.676 1.00 32.12 84 LYS A CA 1
ATOM 621 C C . LYS A 1 84 ? -10.683 19.732 3.454 1.00 32.12 84 LYS A C 1
ATOM 623 O O . LYS A 1 84 ? -10.007 20.739 3.249 1.00 32.12 84 LYS A O 1
ATOM 628 N N . PRO A 1 85 ? -10.298 18.784 4.325 1.00 30.98 85 PRO A N 1
ATOM 629 C CA . PRO A 1 85 ? -8.967 18.795 4.910 1.00 30.98 85 PRO A CA 1
ATOM 630 C C . PRO A 1 85 ? -7.933 18.522 3.814 1.00 30.98 85 PRO A C 1
ATOM 632 O O . PRO A 1 85 ? -8.059 17.570 3.042 1.00 30.98 85 PRO A O 1
ATOM 635 N N . ASP A 1 86 ? -6.927 19.386 3.759 1.00 30.23 86 ASP A N 1
ATOM 636 C CA . ASP A 1 86 ? -5.828 19.357 2.802 1.00 30.23 86 ASP A CA 1
ATOM 637 C C . ASP A 1 86 ? -4.876 18.201 3.166 1.00 30.23 86 ASP A C 1
ATOM 639 O O . ASP A 1 86 ? -3.926 18.346 3.937 1.00 30.23 86 ASP A O 1
ATOM 643 N N . ILE A 1 87 ? -5.193 16.989 2.699 1.00 35.12 87 ILE A N 1
ATOM 644 C CA . ILE A 1 87 ? -4.333 15.813 2.871 1.00 35.12 87 ILE A CA 1
ATOM 645 C C . ILE A 1 87 ? -3.212 15.922 1.839 1.00 35.12 87 ILE A C 1
ATOM 647 O O . ILE A 1 87 ? -3.376 15.536 0.683 1.00 35.12 87 ILE A O 1
ATOM 651 N N . LYS A 1 88 ? -2.054 16.434 2.268 1.00 33.28 88 LYS A N 1
ATOM 652 C CA . LYS A 1 88 ? -0.814 16.371 1.486 1.00 33.28 88 LYS A CA 1
ATOM 653 C C . LYS A 1 88 ? -0.434 14.904 1.273 1.00 33.28 88 LYS A C 1
ATOM 655 O O . LYS A 1 88 ? 0.018 14.221 2.190 1.00 33.28 88 LYS A O 1
ATOM 660 N N . VAL A 1 89 ? -0.656 14.415 0.056 1.00 39.50 89 VAL A N 1
ATOM 661 C CA . VAL A 1 89 ? -0.228 13.088 -0.393 1.00 39.50 89 VAL A CA 1
ATOM 662 C C . VAL A 1 89 ? 1.292 13.108 -0.553 1.00 39.50 89 VAL A C 1
ATOM 664 O O . VAL A 1 89 ? 1.831 13.886 -1.336 1.00 39.50 89 VAL A O 1
ATOM 667 N N . TYR A 1 90 ? 1.989 12.265 0.207 1.00 42.78 90 TYR A N 1
ATOM 668 C CA . TYR A 1 90 ? 3.427 12.056 0.055 1.00 42.78 90 TYR A CA 1
ATOM 669 C C . TYR A 1 90 ? 3.702 11.304 -1.252 1.00 42.78 90 TYR A C 1
ATOM 671 O O . TYR A 1 90 ? 3.285 10.156 -1.417 1.00 42.78 90 TYR A O 1
ATOM 679 N N . VAL A 1 91 ? 4.410 11.961 -2.171 1.00 37.72 91 VAL A N 1
ATOM 680 C CA . VAL A 1 91 ? 4.942 11.361 -3.398 1.00 37.72 91 VAL A CA 1
ATOM 681 C C . VAL A 1 91 ? 6.406 10.994 -3.127 1.00 37.72 91 VAL A C 1
ATOM 683 O O . VAL A 1 91 ? 7.213 11.901 -2.915 1.00 37.72 91 VAL A O 1
ATOM 686 N N . PRO A 1 92 ? 6.782 9.703 -3.094 1.00 34.91 92 PRO A N 1
ATOM 687 C CA . PRO A 1 92 ? 8.175 9.323 -2.902 1.00 34.91 92 PRO A CA 1
ATOM 688 C C . PRO A 1 92 ? 9.027 9.749 -4.115 1.00 34.91 92 PRO A C 1
ATOM 690 O O . PRO A 1 92 ? 8.569 9.637 -5.257 1.00 34.91 92 PRO A O 1
ATOM 693 N N . PRO A 1 93 ? 10.269 10.218 -3.901 1.00 32.47 93 PRO A N 1
ATOM 694 C CA . PRO A 1 93 ? 11.167 10.581 -4.990 1.00 32.47 93 PRO A CA 1
ATOM 695 C C . PRO A 1 93 ? 11.554 9.353 -5.829 1.00 32.47 93 PRO A C 1
ATOM 697 O O . PRO A 1 93 ? 11.784 8.262 -5.303 1.00 32.47 93 PRO A O 1
ATOM 700 N N . LYS A 1 94 ? 11.641 9.542 -7.153 1.00 33.38 94 LYS A N 1
ATOM 701 C CA . LYS A 1 94 ? 12.136 8.524 -8.094 1.00 33.38 94 LYS A CA 1
ATOM 702 C C . LYS A 1 94 ? 13.573 8.122 -7.723 1.00 33.38 94 LYS A C 1
ATOM 704 O O . LYS A 1 94 ? 14.385 9.014 -7.477 1.00 33.38 94 LYS A O 1
ATOM 709 N N . PRO A 1 95 ? 13.930 6.825 -7.750 1.00 33.09 95 PRO A N 1
ATOM 710 C CA . PRO A 1 95 ? 15.322 6.417 -7.612 1.00 33.09 95 PRO A CA 1
ATOM 711 C C . PRO A 1 95 ? 16.134 6.959 -8.794 1.00 33.09 95 PRO A C 1
ATOM 713 O O . PRO A 1 95 ? 15.734 6.812 -9.953 1.00 33.09 95 PRO A O 1
ATOM 716 N N . ALA A 1 96 ? 17.251 7.619 -8.484 1.00 32.91 96 ALA A N 1
ATOM 717 C CA . ALA A 1 96 ? 18.165 8.185 -9.465 1.00 32.91 96 ALA A CA 1
ATOM 718 C C . ALA A 1 96 ? 18.657 7.094 -10.428 1.00 32.91 96 ALA A C 1
ATOM 720 O O . ALA A 1 96 ? 19.141 6.041 -10.010 1.00 32.91 96 ALA A O 1
ATOM 721 N N . ALA A 1 97 ? 18.515 7.347 -11.728 1.00 33.12 97 ALA A N 1
ATOM 722 C CA . ALA A 1 97 ? 19.136 6.533 -12.756 1.00 33.12 97 ALA A CA 1
ATOM 723 C C . ALA A 1 97 ? 20.655 6.746 -12.694 1.00 33.12 97 ALA A C 1
ATOM 725 O O . ALA A 1 97 ? 21.126 7.874 -12.825 1.00 33.12 97 ALA A O 1
ATOM 726 N N . ASN A 1 98 ? 21.407 5.663 -12.500 1.00 32.00 98 ASN A N 1
ATOM 727 C CA . ASN A 1 98 ? 22.854 5.639 -12.690 1.00 32.00 98 ASN A CA 1
ATOM 728 C C . ASN A 1 98 ? 23.158 6.002 -14.152 1.00 32.00 98 ASN A C 1
ATOM 730 O O . ASN A 1 98 ? 22.898 5.206 -15.055 1.00 32.00 98 ASN A O 1
ATOM 734 N N . VAL A 1 99 ? 23.685 7.205 -14.382 1.00 34.78 99 VAL A N 1
ATOM 735 C CA . VAL A 1 99 ? 24.285 7.594 -15.660 1.00 34.78 99 VAL A CA 1
ATOM 736 C C . VAL A 1 99 ? 25.761 7.227 -15.591 1.00 34.78 99 VAL A C 1
ATOM 738 O O . VAL A 1 99 ? 26.489 7.679 -14.709 1.00 34.78 99 VAL A O 1
ATOM 741 N N . GLY A 1 100 ? 26.159 6.338 -16.498 1.00 31.59 100 GLY A N 1
ATOM 742 C CA . GLY A 1 100 ? 27.519 5.850 -16.650 1.00 31.59 100 GLY A CA 1
ATOM 743 C C . GLY A 1 100 ? 28.507 6.947 -17.044 1.00 31.59 100 GLY A C 1
ATOM 744 O O . GLY A 1 100 ? 28.167 7.941 -17.682 1.00 31.59 100 GLY A O 1
ATOM 745 N N . GLN A 1 101 ? 29.742 6.708 -16.623 1.00 32.88 101 GLN A N 1
ATOM 746 C CA . GLN A 1 101 ? 30.947 7.480 -16.882 1.00 32.88 101 GLN A CA 1
ATOM 747 C C . GLN A 1 101 ? 31.237 7.642 -18.381 1.00 32.88 101 GLN A C 1
ATOM 749 O O . GLN A 1 101 ? 31.255 6.661 -19.118 1.00 32.88 101 GLN A O 1
ATOM 754 N N . SER A 1 102 ? 31.600 8.860 -18.785 1.00 31.12 102 SER A N 1
ATOM 755 C CA . SER A 1 102 ? 32.565 9.124 -19.863 1.00 31.12 102 SER A CA 1
ATOM 756 C C . SER A 1 102 ? 32.976 10.599 -19.801 1.00 31.12 102 SER A C 1
ATOM 758 O O . SER A 1 102 ? 32.238 11.473 -20.254 1.00 31.12 102 SER A O 1
ATOM 760 N N . GLY A 1 103 ? 34.121 10.890 -19.183 1.00 29.78 103 GLY A N 1
ATOM 761 C CA . GLY A 1 103 ? 34.725 12.224 -19.202 1.00 29.78 103 GLY A CA 1
ATOM 762 C C . GLY A 1 103 ? 35.708 12.368 -20.368 1.00 29.78 103 GLY A C 1
ATOM 763 O O . GLY A 1 103 ? 36.409 11.402 -20.670 1.00 29.78 103 GLY A O 1
ATOM 764 N N . PRO A 1 104 ? 35.820 13.547 -21.005 1.00 32.69 104 PRO A N 1
ATOM 765 C CA . PRO A 1 104 ? 36.974 13.879 -21.821 1.00 32.69 104 PRO A CA 1
ATOM 766 C C . PRO A 1 104 ? 38.012 14.653 -20.995 1.00 32.69 104 PRO A C 1
ATOM 768 O O . PRO A 1 104 ? 37.691 15.592 -20.266 1.00 32.69 104 PRO A O 1
ATOM 771 N N . GLN A 1 105 ? 39.271 14.242 -21.144 1.00 38.06 105 GLN A N 1
ATOM 772 C CA . GLN A 1 105 ? 40.466 14.946 -20.682 1.00 38.06 105 GLN A CA 1
ATOM 773 C C . GLN A 1 105 ? 40.494 16.380 -21.233 1.00 38.06 105 GLN A C 1
ATOM 775 O O . GLN A 1 105 ? 40.281 16.595 -22.428 1.00 38.06 105 GLN A O 1
ATOM 780 N N . ARG A 1 106 ? 40.811 17.362 -20.381 1.00 33.16 106 ARG A N 1
ATOM 781 C CA . ARG A 1 106 ? 41.241 18.690 -20.827 1.00 33.16 106 ARG A CA 1
ATOM 782 C C . ARG A 1 106 ? 42.388 19.199 -19.953 1.00 33.16 106 ARG A C 1
ATOM 784 O O . ARG A 1 106 ? 42.443 18.920 -18.761 1.00 33.16 106 ARG A O 1
ATOM 791 N N . LEU A 1 107 ? 43.304 19.853 -20.656 1.00 33.28 107 LEU A N 1
ATOM 792 C CA . LEU A 1 107 ? 44.680 20.210 -20.344 1.00 33.28 107 LEU A CA 1
ATOM 793 C C . LEU A 1 107 ? 44.907 21.004 -19.050 1.00 33.28 107 LEU A C 1
ATOM 795 O O . LEU A 1 107 ? 44.043 21.737 -18.579 1.00 33.28 107 LEU A O 1
ATOM 799 N N . MET A 1 108 ? 46.147 20.865 -18.573 1.00 39.91 108 MET A N 1
ATOM 800 C CA . MET A 1 108 ? 46.827 21.665 -17.557 1.00 39.91 108 MET A CA 1
ATOM 801 C C . MET A 1 108 ? 46.648 23.176 -17.737 1.00 39.91 108 MET A C 1
ATOM 803 O O . MET A 1 108 ? 46.926 23.691 -18.815 1.00 39.91 108 MET A O 1
ATOM 807 N N . GLU A 1 109 ? 46.341 23.862 -16.635 1.00 37.78 109 GLU A N 1
ATOM 808 C CA . GLU A 1 109 ? 46.682 25.267 -16.381 1.00 37.78 109 GLU A CA 1
ATOM 809 C C . GLU A 1 109 ? 47.017 25.462 -14.883 1.00 37.78 109 GLU A C 1
ATOM 811 O O . GLU A 1 109 ? 46.652 24.610 -14.064 1.00 37.78 109 GLU A O 1
ATOM 816 N N . PRO A 1 110 ? 47.813 26.490 -14.522 1.00 39.97 110 PRO A N 1
ATOM 817 C CA . PRO A 1 110 ? 48.714 26.434 -13.378 1.00 39.97 110 PRO A CA 1
ATOM 818 C C . PRO A 1 110 ? 48.064 26.791 -12.035 1.00 39.97 110 PRO A C 1
ATOM 820 O O . PRO A 1 110 ? 47.117 27.565 -11.932 1.00 39.97 110 PRO A O 1
ATOM 823 N N . VAL A 1 111 ? 48.662 26.227 -10.987 1.00 42.66 111 VAL A N 1
ATOM 824 C CA . VAL A 1 111 ? 48.400 26.474 -9.565 1.00 42.66 111 VAL A CA 1
ATOM 825 C C . VAL A 1 111 ? 48.694 27.935 -9.192 1.00 42.66 111 VAL A C 1
ATOM 827 O O . VAL A 1 111 ? 49.815 28.385 -9.431 1.00 42.66 111 VAL A O 1
ATOM 830 N N . PRO A 1 112 ? 47.797 28.641 -8.477 1.00 44.06 112 PRO A N 1
ATOM 831 C CA . PRO A 1 112 ? 48.206 29.682 -7.552 1.00 44.06 112 PRO A CA 1
ATOM 832 C C . PRO A 1 112 ? 48.402 29.067 -6.159 1.00 44.06 112 PRO A C 1
ATOM 834 O O . PRO A 1 112 ? 47.502 28.461 -5.575 1.00 44.06 112 PRO A O 1
ATOM 837 N N . GLN A 1 113 ? 49.620 29.195 -5.638 1.00 39.75 113 GLN A N 1
ATOM 838 C CA . GLN A 1 113 ? 49.940 28.912 -4.245 1.00 39.75 113 GLN A CA 1
ATOM 839 C C . GLN A 1 113 ? 49.344 29.979 -3.314 1.00 39.75 113 GLN A C 1
ATOM 841 O O . GLN A 1 113 ? 49.290 31.156 -3.656 1.00 39.75 113 GLN A O 1
ATOM 846 N N . ALA A 1 114 ? 49.042 29.515 -2.098 1.00 42.56 114 ALA A N 1
ATOM 847 C CA . ALA A 1 114 ? 48.853 30.251 -0.847 1.00 42.56 114 ALA A CA 1
ATOM 848 C C . ALA A 1 114 ? 47.517 30.995 -0.640 1.00 42.56 114 ALA A C 1
ATOM 850 O O . ALA A 1 114 ? 47.312 32.108 -1.111 1.00 42.56 114 ALA A O 1
ATOM 851 N N . GLY A 1 115 ? 46.669 30.403 0.218 1.00 44.06 115 GLY A N 1
ATOM 852 C CA . GLY A 1 115 ? 45.718 31.163 1.038 1.00 44.06 115 GLY A CA 1
ATOM 853 C C . GLY A 1 115 ? 44.304 30.597 1.206 1.00 44.06 115 GLY A C 1
ATOM 854 O O . GLY A 1 115 ? 43.368 31.332 0.937 1.00 44.06 115 GLY A O 1
ATOM 855 N N . ALA A 1 116 ? 44.113 29.351 1.670 1.00 40.78 116 ALA A N 1
ATOM 856 C CA . ALA A 1 116 ? 42.868 28.921 2.343 1.00 40.78 116 ALA A CA 1
ATOM 857 C C . ALA A 1 116 ? 43.000 27.504 2.944 1.00 40.78 116 ALA A C 1
ATOM 859 O O . ALA A 1 116 ?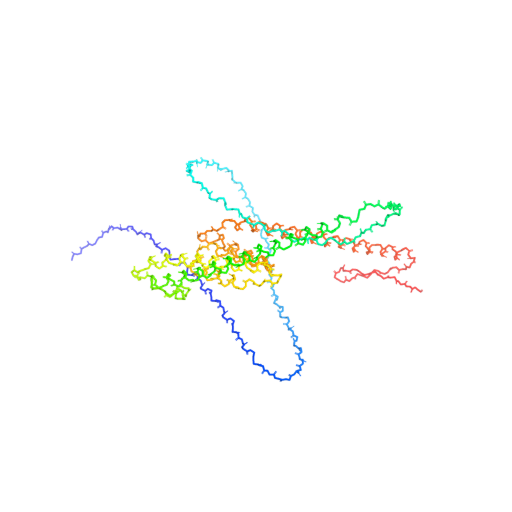 42.573 26.525 2.342 1.00 40.78 116 ALA A O 1
ATOM 860 N N . ALA A 1 117 ? 43.568 27.377 4.146 1.00 44.69 117 ALA A N 1
ATOM 861 C CA . ALA A 1 117 ? 43.520 26.129 4.925 1.00 44.69 117 ALA A CA 1
ATOM 862 C C . ALA A 1 117 ? 42.349 26.096 5.935 1.00 44.69 117 ALA A C 1
ATOM 864 O O . ALA A 1 117 ? 42.284 25.208 6.778 1.00 44.69 117 ALA A O 1
ATOM 865 N N . THR A 1 118 ? 41.410 27.048 5.863 1.00 45.47 118 THR A N 1
ATOM 866 C CA . THR A 1 118 ? 40.385 27.245 6.911 1.00 45.47 118 THR A CA 1
ATOM 867 C C . THR A 1 118 ? 38.961 26.872 6.472 1.00 45.47 118 THR A C 1
ATOM 869 O O . THR A 1 118 ? 38.052 26.848 7.295 1.00 45.47 118 THR A O 1
ATOM 872 N N . THR A 1 119 ? 38.724 26.531 5.203 1.00 50.12 119 THR A N 1
ATOM 873 C CA . THR A 1 119 ? 37.362 26.291 4.678 1.00 50.12 119 THR A CA 1
ATOM 874 C C . THR A 1 119 ? 36.925 24.823 4.649 1.00 50.12 119 THR A C 1
ATOM 876 O O . THR A 1 119 ? 35.724 24.565 4.662 1.00 50.12 119 THR A O 1
ATOM 879 N N . THR A 1 120 ? 37.843 23.852 4.698 1.00 53.16 120 THR A N 1
ATOM 880 C CA . THR A 1 120 ? 37.486 22.417 4.667 1.00 53.16 120 THR A CA 1
ATOM 881 C C . THR A 1 120 ? 37.000 21.907 6.028 1.00 53.16 120 THR A C 1
ATOM 883 O O . THR A 1 120 ? 35.963 21.261 6.102 1.00 53.16 120 THR A O 1
ATOM 886 N N . ALA A 1 121 ? 37.652 22.298 7.129 1.00 53.62 121 ALA A N 1
ATOM 887 C CA . ALA A 1 121 ? 37.256 21.883 8.482 1.00 53.62 121 ALA A CA 1
ATOM 888 C C . ALA A 1 121 ? 35.885 22.444 8.915 1.00 53.62 121 ALA A C 1
ATOM 890 O O . ALA A 1 121 ? 35.137 21.782 9.633 1.00 53.62 121 ALA A O 1
ATOM 891 N N . ALA A 1 122 ? 35.530 23.650 8.455 1.00 54.47 122 ALA A N 1
ATOM 892 C CA . ALA A 1 122 ? 34.216 24.243 8.702 1.00 54.47 122 ALA A CA 1
ATOM 893 C C . ALA A 1 122 ? 33.104 23.546 7.894 1.00 54.47 122 ALA A C 1
ATOM 895 O O . ALA A 1 122 ? 32.007 23.352 8.415 1.00 54.47 122 ALA A O 1
ATOM 896 N N . ALA A 1 123 ? 33.389 23.127 6.655 1.00 57.72 123 ALA A N 1
ATOM 897 C CA . ALA A 1 123 ? 32.458 22.366 5.821 1.00 57.72 123 ALA A CA 1
ATOM 898 C C . ALA A 1 123 ? 32.265 20.924 6.331 1.00 57.72 123 ALA A C 1
ATOM 900 O O . ALA A 1 123 ? 31.135 20.436 6.365 1.00 57.72 123 ALA A O 1
ATOM 901 N N . ASP A 1 124 ? 33.334 20.276 6.804 1.00 58.78 124 ASP A N 1
ATOM 902 C CA . ASP A 1 124 ? 33.278 18.949 7.430 1.00 58.78 124 ASP A CA 1
ATOM 903 C C . ASP A 1 124 ? 32.525 18.988 8.769 1.00 58.78 124 ASP A C 1
ATOM 905 O O . ASP A 1 124 ? 31.697 18.118 9.045 1.00 58.78 124 ASP A O 1
ATOM 909 N N . GLY A 1 125 ? 32.729 20.042 9.569 1.00 66.88 125 GLY A N 1
ATOM 910 C CA . GLY A 1 125 ? 31.965 20.286 10.793 1.00 66.88 125 GLY A CA 1
ATOM 911 C C . GLY A 1 125 ? 30.473 20.506 10.525 1.00 66.88 125 GLY A C 1
ATOM 912 O O . GLY A 1 125 ? 29.636 19.930 11.216 1.00 66.88 125 GLY A O 1
ATOM 913 N N . GLN A 1 126 ? 30.121 21.268 9.483 1.00 70.44 126 GLN A N 1
ATOM 914 C CA . GLN A 1 126 ? 28.725 21.479 9.078 1.00 70.44 126 GLN A CA 1
ATOM 915 C C . GLN A 1 126 ? 28.059 20.192 8.569 1.00 70.44 126 GLN A C 1
ATOM 917 O O . GLN A 1 126 ? 26.910 19.922 8.920 1.00 70.44 126 GLN A O 1
ATOM 922 N N . GLN A 1 127 ? 28.768 19.363 7.795 1.00 74.06 127 GLN A N 1
ATOM 923 C CA . GLN A 1 127 ? 28.240 18.078 7.325 1.00 74.06 127 GLN A CA 1
ATOM 924 C C . GLN A 1 127 ? 28.047 17.073 8.467 1.00 74.06 127 GLN A C 1
ATOM 926 O O . GLN A 1 127 ? 27.015 16.401 8.518 1.00 74.06 127 GLN A O 1
ATOM 931 N N . GLN A 1 128 ? 28.989 16.988 9.410 1.00 78.44 128 GLN A N 1
ATOM 932 C CA . GLN A 1 128 ? 28.860 16.121 10.587 1.00 78.44 128 GLN A CA 1
ATOM 933 C C . GLN A 1 128 ? 27.710 16.565 11.497 1.00 78.44 128 GLN A C 1
ATOM 935 O O . GLN A 1 128 ? 26.927 15.736 11.958 1.00 78.44 128 GLN A O 1
ATOM 940 N N . GLN A 1 129 ? 27.547 17.874 11.699 1.00 83.62 129 GLN A N 1
ATOM 941 C CA . GLN A 1 129 ? 26.463 18.429 12.508 1.00 83.62 129 GLN A CA 1
ATOM 942 C C . GLN A 1 129 ? 25.088 18.186 11.863 1.00 83.62 129 GLN A C 1
ATOM 944 O O . GLN A 1 129 ? 24.127 17.849 12.554 1.00 83.62 129 GLN A O 1
ATOM 949 N N . GLN A 1 130 ? 25.003 18.261 10.531 1.00 85.62 130 GLN A N 1
ATOM 950 C CA . GLN A 1 130 ? 23.782 17.953 9.786 1.00 85.62 130 GLN A CA 1
ATOM 951 C C . GLN A 1 130 ? 23.432 16.455 9.825 1.00 85.62 130 GLN A C 1
ATOM 953 O O . GLN A 1 130 ? 22.262 16.101 9.982 1.00 85.62 130 GLN A O 1
ATOM 958 N N . GLN A 1 131 ? 24.428 15.567 9.742 1.00 86.50 131 GLN A N 1
ATOM 959 C CA . GLN A 1 131 ? 24.225 14.120 9.893 1.00 86.50 131 GLN A CA 1
ATOM 960 C C . GLN A 1 131 ? 23.780 13.749 11.312 1.00 86.50 131 GLN A C 1
ATOM 962 O O . GLN A 1 131 ? 22.864 12.940 11.470 1.00 86.50 131 GLN A O 1
ATOM 967 N N . GLN A 1 132 ? 24.368 14.376 12.335 1.00 90.25 132 GLN A N 1
ATOM 968 C CA . GLN A 1 132 ? 23.962 14.176 13.726 1.00 90.25 132 GLN A CA 1
ATOM 969 C C . GLN A 1 132 ? 22.518 14.636 13.951 1.00 90.25 132 GLN A C 1
ATOM 971 O O . GLN A 1 132 ? 21.702 13.880 14.471 1.00 90.25 132 GLN A O 1
ATOM 976 N N . GLN A 1 133 ? 22.160 15.827 13.463 1.00 92.50 133 GLN A N 1
ATOM 977 C CA . GLN A 1 133 ? 20.790 16.332 13.556 1.00 92.50 133 GLN A CA 1
ATOM 978 C C . GLN A 1 133 ? 19.787 15.399 12.859 1.00 92.50 133 GLN A C 1
ATOM 980 O O . GLN A 1 133 ? 18.691 15.159 13.370 1.00 92.50 133 GLN A O 1
ATOM 985 N N . GLN A 1 134 ? 20.156 14.830 11.707 1.00 89.62 134 GLN A N 1
ATOM 986 C CA . GLN A 1 134 ? 19.328 13.846 11.013 1.00 89.62 134 GLN A CA 1
ATOM 987 C C . GLN A 1 134 ? 19.162 12.556 11.833 1.00 89.62 134 GLN A C 1
ATOM 989 O O . GLN A 1 134 ? 18.060 12.005 11.881 1.00 89.62 134 GLN A O 1
ATOM 994 N N . ALA A 1 135 ? 20.219 12.086 12.500 1.00 90.44 135 ALA A N 1
ATOM 995 C CA . ALA A 1 135 ? 20.171 10.918 13.379 1.00 90.44 135 ALA A CA 1
ATOM 996 C C . ALA A 1 135 ? 19.303 11.153 14.631 1.00 90.44 135 ALA A C 1
ATOM 998 O O . ALA A 1 135 ? 18.541 10.268 15.033 1.00 90.44 135 ALA A O 1
ATOM 999 N N . ASP A 1 136 ? 19.346 12.355 15.203 1.00 94.00 136 ASP A N 1
ATOM 1000 C CA . ASP A 1 136 ? 18.553 12.722 16.381 1.00 94.00 136 ASP A CA 1
ATOM 1001 C C . ASP A 1 136 ? 17.057 12.814 16.042 1.00 94.00 136 ASP A C 1
ATOM 1003 O O . ASP A 1 136 ? 16.202 12.260 16.747 1.00 94.00 136 ASP A O 1
ATOM 1007 N N . LEU A 1 137 ? 16.727 13.445 14.908 1.00 93.06 137 LEU A N 1
ATOM 1008 C CA . LEU A 1 137 ? 15.358 13.507 14.381 1.00 93.06 137 LEU A CA 1
ATOM 1009 C C . LEU A 1 137 ? 14.806 12.111 14.099 1.00 93.06 137 LEU A C 1
ATOM 1011 O O . LEU A 1 137 ? 13.664 11.804 14.438 1.00 93.06 137 LEU A O 1
ATOM 1015 N N . LYS A 1 138 ? 15.636 11.249 13.513 1.00 90.94 138 LYS A N 1
ATOM 1016 C CA . LYS A 1 138 ? 15.299 9.858 13.227 1.00 90.94 138 LYS A CA 1
ATOM 1017 C C . LYS A 1 138 ? 14.993 9.068 14.501 1.00 90.94 138 LYS A C 1
ATOM 1019 O O . LYS A 1 138 ? 13.977 8.383 14.585 1.00 90.94 138 LYS A O 1
ATOM 1024 N N . THR A 1 139 ? 15.837 9.209 15.517 1.00 94.25 139 THR A N 1
ATOM 1025 C CA . THR A 1 139 ? 15.637 8.566 16.824 1.00 94.25 139 THR A CA 1
ATOM 1026 C C . THR A 1 139 ? 14.342 9.043 17.481 1.00 94.25 139 THR A C 1
ATOM 1028 O O . THR A 1 139 ? 13.564 8.239 17.997 1.00 94.25 139 THR A O 1
ATOM 1031 N N . SER A 1 140 ? 14.063 10.343 17.391 1.00 95.69 140 SER A N 1
ATOM 1032 C CA . SER A 1 140 ? 12.834 10.944 17.915 1.00 95.69 140 SER A CA 1
ATOM 1033 C C . SER A 1 140 ? 11.590 10.426 17.189 1.00 95.69 140 SER A C 1
ATOM 1035 O O . SER A 1 140 ? 10.595 10.085 17.828 1.00 95.69 140 SER A O 1
ATOM 1037 N N . LEU A 1 141 ? 11.655 10.296 15.860 1.00 93.94 141 LEU A N 1
ATOM 1038 C CA . LEU A 1 141 ? 10.580 9.724 15.052 1.00 93.94 141 LEU A CA 1
ATOM 1039 C C . LEU A 1 141 ? 10.289 8.270 15.445 1.00 93.94 141 LEU A C 1
ATOM 1041 O O . LEU A 1 141 ? 9.128 7.911 15.632 1.00 93.94 141 LEU A O 1
ATOM 1045 N N . HIS A 1 142 ? 11.323 7.445 15.613 1.00 94.00 142 HIS A N 1
ATOM 1046 C CA . HIS A 1 142 ? 11.155 6.060 16.053 1.00 94.00 142 HIS A CA 1
ATOM 1047 C C . HIS A 1 142 ? 10.489 5.943 17.411 1.00 94.00 142 HIS A C 1
ATOM 1049 O O . HIS A 1 142 ? 9.574 5.138 17.567 1.00 94.00 142 HIS A O 1
ATOM 1055 N N . LYS A 1 143 ? 10.894 6.785 18.362 1.00 96.62 143 LYS A N 1
ATOM 1056 C CA . LYS A 1 143 ? 10.275 6.825 19.683 1.00 96.62 143 LYS A CA 1
ATOM 1057 C C . LYS A 1 143 ? 8.772 7.107 19.584 1.00 96.62 143 LYS A C 1
ATOM 1059 O O . LYS A 1 143 ? 7.979 6.365 20.153 1.00 96.62 143 LYS A O 1
ATOM 1064 N N . ILE A 1 144 ? 8.377 8.109 18.794 1.00 97.25 144 ILE A N 1
ATOM 1065 C CA . ILE A 1 144 ? 6.959 8.441 18.575 1.00 97.25 144 ILE A CA 1
ATOM 1066 C C . ILE A 1 144 ? 6.212 7.281 17.903 1.00 97.25 144 ILE A C 1
ATOM 1068 O O . ILE A 1 144 ? 5.075 6.989 18.269 1.00 97.25 144 ILE A O 1
ATOM 1072 N N . ILE A 1 145 ? 6.825 6.610 16.923 1.00 96.62 145 ILE A N 1
ATOM 1073 C CA . ILE A 1 145 ? 6.209 5.463 16.242 1.00 96.62 145 ILE A CA 1
ATOM 1074 C C . ILE A 1 145 ? 5.983 4.299 17.214 1.00 96.62 145 ILE A C 1
ATOM 1076 O O . ILE A 1 145 ? 4.911 3.688 17.185 1.00 96.62 145 ILE A O 1
ATOM 1080 N N . ASP A 1 146 ? 6.963 3.993 18.062 1.00 96.44 146 ASP A N 1
ATOM 1081 C CA . ASP A 1 146 ? 6.882 2.895 19.026 1.00 96.44 146 ASP A CA 1
ATOM 1082 C C . ASP A 1 146 ? 5.834 3.206 20.118 1.00 96.44 146 ASP A C 1
ATOM 1084 O O . ASP A 1 146 ? 4.972 2.368 20.397 1.00 96.44 146 ASP A O 1
ATOM 1088 N N . GLU A 1 147 ? 5.808 4.436 20.647 1.00 98.31 147 GLU A N 1
ATOM 1089 C CA . GLU A 1 147 ? 4.785 4.906 21.597 1.00 98.31 147 GLU A CA 1
ATOM 1090 C C . GLU A 1 147 ? 3.370 4.879 20.992 1.00 98.31 147 GLU A C 1
ATOM 1092 O O . GLU A 1 147 ? 2.430 4.369 21.608 1.00 98.31 147 GLU A O 1
ATOM 1097 N N . ALA A 1 148 ? 3.204 5.374 19.760 1.00 98.31 148 ALA A N 1
ATOM 1098 C CA . ALA A 1 148 ? 1.919 5.363 19.064 1.00 98.31 148 ALA A CA 1
ATOM 1099 C C . ALA A 1 148 ? 1.440 3.937 18.752 1.00 98.31 148 ALA A C 1
ATOM 1101 O O . ALA A 1 148 ? 0.244 3.653 18.839 1.00 98.31 148 ALA A O 1
ATOM 1102 N N . SER A 1 149 ? 2.360 3.029 18.410 1.00 98.00 149 SER A N 1
ATOM 1103 C CA . SER A 1 149 ? 2.029 1.622 18.162 1.00 98.00 149 SER A CA 1
ATOM 1104 C C . SER A 1 149 ? 1.478 0.970 19.429 1.00 98.00 149 SER A C 1
ATOM 1106 O O . SER A 1 149 ? 0.399 0.380 19.389 1.00 98.00 149 SER A O 1
ATOM 1108 N N . LEU A 1 150 ? 2.157 1.169 20.564 1.00 98.19 150 LEU A N 1
ATOM 1109 C CA . LEU A 1 150 ? 1.710 0.665 21.861 1.00 98.19 150 LEU A CA 1
ATOM 1110 C C . LEU A 1 150 ? 0.349 1.250 22.263 1.00 98.19 150 LEU A C 1
ATOM 1112 O O . LEU A 1 150 ? -0.528 0.524 22.729 1.00 98.19 150 LEU A O 1
ATOM 1116 N N . PHE A 1 151 ? 0.138 2.551 22.043 1.00 98.56 151 PHE A N 1
ATOM 1117 C CA . PHE A 1 151 ? -1.149 3.199 22.300 1.00 98.56 151 PHE A CA 1
ATOM 1118 C C . PHE A 1 151 ? -2.297 2.528 21.533 1.00 98.56 151 PHE A C 1
ATOM 1120 O O . PHE A 1 151 ? -3.327 2.207 22.125 1.00 98.56 151 PHE A O 1
ATOM 1127 N N . PHE A 1 152 ? -2.132 2.297 20.228 1.00 98.56 152 PHE A N 1
ATOM 1128 C CA . PHE A 1 152 ? -3.181 1.707 19.395 1.00 98.56 152 PHE A CA 1
ATOM 1129 C C . PHE A 1 152 ? -3.422 0.220 19.687 1.00 98.56 152 PHE A C 1
ATOM 1131 O O . PHE A 1 152 ? -4.573 -0.220 19.642 1.00 98.56 152 PHE A O 1
ATOM 1138 N N . GLU A 1 153 ? -2.379 -0.544 20.020 1.00 98.00 153 GLU A N 1
ATOM 1139 C CA . GLU A 1 153 ? -2.512 -1.935 20.477 1.00 98.00 153 GLU A CA 1
ATOM 1140 C C . GLU A 1 153 ? -3.304 -2.001 21.795 1.00 98.00 153 GLU A C 1
ATOM 1142 O O . GLU A 1 153 ? -4.298 -2.726 21.885 1.00 98.00 153 GLU A O 1
ATOM 1147 N N . ASN A 1 154 ? -2.961 -1.158 22.774 1.00 98.31 154 ASN A N 1
ATOM 1148 C CA . ASN A 1 154 ? -3.680 -1.070 24.048 1.00 98.31 154 ASN A CA 1
ATOM 1149 C C . ASN A 1 154 ? -5.119 -0.566 23.880 1.00 98.31 154 ASN A C 1
ATOM 1151 O O . ASN A 1 154 ? -6.030 -1.037 24.562 1.00 98.31 154 ASN A O 1
ATOM 1155 N N . LEU A 1 155 ? -5.352 0.369 22.954 1.00 98.19 155 LEU A N 1
ATOM 1156 C CA . LEU A 1 155 ? -6.696 0.846 22.636 1.00 98.19 155 LEU A CA 1
ATOM 1157 C C . LEU A 1 155 ? -7.577 -0.292 22.109 1.00 98.19 155 LEU A C 1
ATOM 1159 O O . LEU A 1 155 ? -8.743 -0.378 22.489 1.00 98.19 155 LEU A O 1
ATOM 1163 N N . LEU A 1 156 ? -7.030 -1.183 21.277 1.00 97.50 156 LEU A N 1
ATOM 1164 C CA . LEU A 1 156 ? -7.764 -2.341 20.770 1.00 97.50 156 LEU A CA 1
ATOM 1165 C C . LEU A 1 156 ? -8.120 -3.327 21.892 1.00 97.50 156 LEU A C 1
ATOM 1167 O O . LEU A 1 156 ? -9.245 -3.820 21.925 1.00 97.50 156 LEU A O 1
ATOM 1171 N N . VAL A 1 157 ? -7.199 -3.580 22.828 1.00 97.44 157 VAL A N 1
ATOM 1172 C CA . VAL A 1 157 ? -7.461 -4.408 24.021 1.00 97.44 157 VAL A CA 1
ATOM 1173 C C . VAL A 1 157 ? -8.575 -3.794 24.868 1.00 97.44 157 VAL A C 1
ATOM 1175 O O . VAL A 1 157 ? -9.588 -4.443 25.114 1.00 97.44 157 VAL A O 1
ATOM 1178 N N . LYS A 1 158 ? -8.460 -2.507 25.208 1.00 97.50 158 LYS A N 1
ATOM 1179 C CA . LYS A 1 158 ? -9.475 -1.799 25.996 1.00 97.50 158 LYS A CA 1
ATOM 1180 C C . LYS A 1 158 ? -10.843 -1.789 25.313 1.00 97.50 158 LYS A C 1
ATOM 1182 O O . LYS A 1 158 ? -11.869 -1.902 25.980 1.00 97.50 158 LYS A O 1
ATOM 1187 N N . MET A 1 159 ? -10.882 -1.658 23.986 1.00 95.69 159 MET A N 1
ATOM 1188 C CA . MET A 1 159 ? -12.127 -1.768 23.227 1.00 95.69 159 MET A CA 1
ATOM 1189 C C . MET A 1 159 ? -12.762 -3.154 23.380 1.00 95.69 159 MET A C 1
ATOM 1191 O O . MET A 1 159 ? -13.969 -3.226 23.604 1.00 95.69 159 MET A O 1
ATOM 1195 N N . GLN A 1 160 ? -11.975 -4.230 23.278 1.00 94.94 160 GLN A N 1
ATOM 1196 C CA . GLN A 1 160 ? -12.467 -5.601 23.467 1.00 94.94 160 GLN A CA 1
ATOM 1197 C C . GLN A 1 160 ? -13.092 -5.797 24.848 1.00 94.94 160 GLN A C 1
ATOM 1199 O O . GLN A 1 160 ? -14.203 -6.314 24.940 1.00 94.94 160 GLN A O 1
ATOM 1204 N N . GLU A 1 161 ? -12.430 -5.308 25.897 1.00 95.81 161 GLU A N 1
ATOM 1205 C CA . GLU A 1 161 ? -12.929 -5.358 27.276 1.00 95.81 161 GLU A CA 1
ATOM 1206 C C . GLU A 1 161 ? -14.203 -4.521 27.464 1.00 95.81 161 GLU A C 1
ATOM 1208 O O . GLU A 1 161 ? -15.172 -4.985 28.057 1.00 95.81 161 GLU A O 1
ATOM 1213 N N . THR A 1 162 ? -14.228 -3.301 26.919 1.00 94.88 162 THR A N 1
ATOM 1214 C CA . THR A 1 162 ? -15.334 -2.345 27.115 1.00 94.88 162 THR A CA 1
ATOM 1215 C C . THR A 1 162 ? -16.614 -2.781 26.402 1.00 94.88 162 THR A C 1
ATOM 1217 O O . THR A 1 162 ? -17.706 -2.605 26.933 1.00 94.88 162 THR A O 1
ATOM 1220 N N . TYR A 1 163 ? -16.492 -3.326 25.189 1.00 91.94 163 TYR A N 1
ATOM 1221 C CA . TYR A 1 163 ? -17.638 -3.704 24.355 1.00 91.94 163 TYR A CA 1
ATOM 1222 C C . TYR A 1 163 ? -17.898 -5.218 24.328 1.00 91.94 163 TYR A C 1
ATOM 1224 O O . TYR A 1 163 ? -18.818 -5.657 23.640 1.00 91.94 163 TYR A O 1
ATOM 1232 N N . GLY A 1 164 ? -17.105 -6.015 25.053 1.00 90.38 164 GLY A N 1
ATOM 1233 C CA . GLY A 1 164 ? -17.322 -7.453 25.224 1.00 90.38 164 GLY A CA 1
ATOM 1234 C C . GLY A 1 164 ? -17.206 -8.265 23.933 1.00 90.38 164 GLY A C 1
ATOM 1235 O O . GLY A 1 164 ? -18.027 -9.146 23.687 1.00 90.38 164 GLY A O 1
ATOM 1236 N N . PHE A 1 165 ? -16.210 -7.978 23.090 1.00 90.25 165 PHE A N 1
ATOM 1237 C CA . PHE A 1 165 ? -15.980 -8.722 21.845 1.00 90.25 165 PHE A CA 1
ATOM 1238 C C . PHE A 1 165 ? -14.557 -9.275 21.768 1.00 90.25 165 PHE A C 1
ATOM 1240 O O . PHE A 1 165 ? -13.640 -8.771 22.406 1.00 90.25 165 PHE A O 1
ATOM 1247 N N . VAL A 1 166 ? -14.375 -10.295 20.929 1.00 92.50 166 VAL A N 1
ATOM 1248 C CA . VAL A 1 166 ? -13.064 -10.881 20.624 1.00 92.50 166 VAL A CA 1
ATOM 1249 C C . VAL A 1 166 ? -12.724 -10.573 19.172 1.00 92.50 166 VAL A C 1
ATOM 1251 O O . VAL A 1 166 ? -13.495 -10.914 18.267 1.00 92.50 166 VAL A O 1
ATOM 1254 N N . ILE A 1 167 ? -11.583 -9.925 18.932 1.00 94.25 167 ILE A N 1
ATOM 1255 C CA . ILE A 1 167 ? -11.196 -9.459 17.597 1.00 94.25 167 ILE A CA 1
ATOM 1256 C C . ILE A 1 167 ? -10.996 -10.623 16.620 1.00 94.25 167 ILE A C 1
ATOM 1258 O O . ILE A 1 167 ? -11.369 -10.515 15.455 1.00 94.25 167 ILE A O 1
ATOM 1262 N N . GLU A 1 168 ? -10.500 -11.768 17.085 1.00 94.19 168 GLU A N 1
ATOM 1263 C CA . GLU A 1 168 ? -10.307 -12.982 16.288 1.00 94.19 168 GLU A CA 1
ATOM 1264 C C . GLU A 1 168 ? -11.633 -13.532 15.753 1.00 94.19 168 GLU A C 1
ATOM 1266 O O . GLU A 1 168 ? -11.706 -13.878 14.575 1.00 94.19 168 GLU A O 1
ATOM 1271 N N . LYS A 1 169 ? -12.698 -13.535 16.569 1.00 91.94 169 LYS A N 1
ATOM 1272 C CA . LYS A 1 169 ? -14.044 -13.947 16.129 1.00 91.94 169 LYS A CA 1
ATOM 1273 C C . LYS A 1 169 ? -14.599 -12.986 15.080 1.00 91.94 169 LYS A C 1
ATOM 1275 O O . LYS A 1 169 ? -15.192 -13.406 14.088 1.00 91.94 169 LYS A O 1
ATOM 1280 N N . LEU A 1 170 ? -14.351 -11.688 15.263 1.00 91.25 170 LEU A N 1
ATOM 1281 C CA . LEU A 1 170 ? -14.768 -10.654 14.317 1.00 91.25 170 LEU A CA 1
ATOM 1282 C C . LEU A 1 170 ? -14.048 -10.796 12.968 1.00 91.25 170 LEU A C 1
ATOM 1284 O O . LEU A 1 170 ? -14.677 -10.717 11.915 1.00 91.25 170 LEU A O 1
ATOM 1288 N N . LEU A 1 171 ? -12.742 -11.074 12.997 1.00 93.38 171 LEU A N 1
ATOM 1289 C CA . LEU A 1 171 ? -11.927 -11.364 11.814 1.00 93.38 171 LEU A CA 1
ATOM 1290 C C . LEU A 1 171 ? -12.375 -12.650 11.105 1.00 93.38 171 LEU A C 1
ATOM 1292 O O . LEU A 1 171 ? -12.404 -12.694 9.873 1.00 93.38 171 LEU A O 1
ATOM 1296 N N . ALA A 1 172 ? -12.749 -13.680 11.866 1.00 91.69 172 ALA A N 1
ATOM 1297 C CA . ALA A 1 172 ? -13.272 -14.942 11.345 1.00 91.69 172 ALA A CA 1
ATOM 1298 C C . ALA A 1 172 ? -14.708 -14.831 10.798 1.00 91.69 172 ALA A C 1
ATOM 1300 O O . ALA A 1 172 ? -15.177 -15.756 10.142 1.00 91.69 172 ALA A O 1
ATOM 1301 N N . HIS A 1 173 ? -15.376 -13.686 10.996 1.00 85.56 173 HIS A N 1
ATOM 1302 C CA . HIS A 1 173 ? -16.796 -13.488 10.686 1.00 85.56 173 HIS A CA 1
ATOM 1303 C C . HIS A 1 173 ? -17.709 -14.479 11.434 1.00 85.56 173 HIS A C 1
ATOM 1305 O O . HIS A 1 173 ? -18.769 -14.853 10.942 1.00 85.56 173 HIS A O 1
ATOM 1311 N N . GLU A 1 174 ? -17.297 -14.890 12.635 1.00 84.50 174 GLU A N 1
ATOM 1312 C CA . GLU A 1 174 ? -18.015 -15.809 13.526 1.00 84.50 174 GLU A CA 1
ATOM 1313 C C . GLU A 1 174 ? -18.884 -15.029 14.527 1.00 84.50 174 GLU A C 1
ATOM 1315 O O . GLU A 1 174 ? -18.796 -15.219 15.740 1.00 84.50 174 GLU A O 1
ATOM 1320 N N . TYR A 1 175 ? -19.683 -14.086 14.029 1.00 76.38 175 TYR A N 1
ATOM 1321 C CA . TYR A 1 175 ? -20.631 -13.325 14.843 1.00 76.38 175 TYR A CA 1
ATOM 1322 C C . TYR A 1 175 ? -22.054 -13.561 14.352 1.00 76.38 175 TYR A C 1
ATOM 1324 O O . TYR A 1 175 ? -22.304 -13.670 13.152 1.00 76.38 175 TYR A O 1
ATOM 1332 N N . ASP A 1 176 ? -22.976 -13.639 15.302 1.00 77.25 176 ASP A N 1
ATOM 1333 C CA . ASP A 1 176 ? -24.394 -13.798 15.024 1.00 77.25 176 ASP A CA 1
ATOM 1334 C C . ASP A 1 176 ? -24.965 -12.473 14.495 1.00 77.25 176 ASP A C 1
ATOM 1336 O O . ASP A 1 176 ? -24.829 -11.424 15.131 1.00 77.25 176 ASP A O 1
ATOM 1340 N N . SER A 1 177 ? -25.548 -12.505 13.293 1.00 77.06 177 SER A N 1
ATOM 1341 C CA . SER A 1 177 ? -26.177 -11.332 12.678 1.00 77.06 177 SER A CA 1
ATOM 1342 C C . SER A 1 177 ? -27.460 -10.912 13.384 1.00 77.06 177 SER A C 1
ATOM 1344 O O . SER A 1 177 ? -27.865 -9.758 13.243 1.00 77.06 177 SER A O 1
ATOM 1346 N N . ASP A 1 178 ? -28.067 -11.832 14.130 1.00 77.62 178 ASP A N 1
ATOM 1347 C CA . ASP A 1 178 ? -29.353 -11.643 14.794 1.00 77.62 178 ASP A CA 1
ATOM 1348 C C . ASP A 1 178 ? -29.170 -11.282 16.278 1.00 77.62 178 ASP A C 1
ATOM 1350 O O . ASP A 1 178 ? -30.144 -11.051 16.996 1.00 77.62 178 ASP A O 1
ATOM 1354 N N . ALA A 1 179 ? -27.918 -11.172 16.738 1.00 78.56 179 ALA A N 1
ATOM 1355 C CA . ALA A 1 179 ? -27.608 -10.732 18.086 1.00 78.56 179 ALA A CA 1
ATOM 1356 C C . ALA A 1 179 ? -28.058 -9.282 18.320 1.00 78.56 179 ALA A C 1
ATOM 1358 O O . ALA A 1 179 ? -27.829 -8.383 17.509 1.00 78.56 179 ALA A O 1
ATOM 1359 N N . GLU A 1 180 ? -28.624 -9.029 19.498 1.00 79.12 180 GLU A N 1
ATOM 1360 C CA . GLU A 1 180 ? -29.136 -7.715 19.903 1.00 79.12 180 GLU A CA 1
ATOM 1361 C C . GLU A 1 180 ? -28.051 -6.615 19.869 1.00 79.12 180 GLU A C 1
ATOM 1363 O O . GLU A 1 180 ? -28.331 -5.442 19.627 1.00 79.12 180 GLU A O 1
ATOM 1368 N N . ASN A 1 181 ? -26.777 -6.995 20.022 1.00 82.19 181 ASN A N 1
ATOM 1369 C CA . ASN A 1 181 ? -25.621 -6.099 19.970 1.00 82.19 181 ASN A CA 1
ATOM 1370 C C . ASN A 1 181 ? -24.989 -5.944 18.568 1.00 82.19 181 ASN A C 1
ATOM 1372 O O . ASN A 1 181 ? -23.907 -5.357 18.452 1.00 82.19 181 ASN A O 1
ATOM 1376 N N . TYR A 1 182 ? -25.633 -6.428 17.500 1.00 84.88 182 TYR A N 1
ATOM 1377 C CA . TYR A 1 182 ? -25.071 -6.441 16.144 1.00 84.88 182 TYR A CA 1
ATOM 1378 C C . TYR A 1 182 ? -24.657 -5.052 15.630 1.00 84.88 182 TYR A C 1
ATOM 1380 O O . TYR A 1 182 ? -23.601 -4.901 15.009 1.00 84.88 182 TYR A O 1
ATOM 1388 N N . GLU A 1 183 ? -25.438 -4.008 15.916 1.00 88.00 183 GLU A N 1
ATOM 1389 C CA . GLU A 1 183 ? -25.107 -2.650 15.465 1.00 88.00 183 GLU A CA 1
ATOM 1390 C C . GLU A 1 183 ? -23.849 -2.106 16.160 1.00 88.00 183 GLU A C 1
ATOM 1392 O O . GLU A 1 183 ? -22.955 -1.560 15.508 1.00 88.00 183 GLU A O 1
ATOM 1397 N N . THR A 1 184 ? -23.709 -2.357 17.464 1.00 90.25 184 THR A N 1
ATOM 1398 C CA . THR A 1 184 ? -22.485 -2.050 18.214 1.00 90.25 184 THR A CA 1
ATOM 1399 C C . THR A 1 184 ? -21.288 -2.804 17.644 1.00 90.25 184 THR A C 1
ATOM 1401 O O . THR A 1 184 ? -20.230 -2.209 17.433 1.00 90.25 184 THR A O 1
ATOM 1404 N N . LEU A 1 185 ? -21.454 -4.088 17.308 1.00 88.75 185 LEU A N 1
ATOM 1405 C CA . LEU A 1 185 ? -20.393 -4.895 16.702 1.00 88.75 185 LEU A CA 1
ATOM 1406 C C . LEU A 1 185 ? -19.934 -4.339 15.347 1.00 88.75 185 LEU A C 1
ATOM 1408 O O . LEU A 1 185 ? -18.732 -4.329 15.070 1.00 88.75 185 LEU A O 1
ATOM 1412 N N . LYS A 1 186 ? -20.838 -3.803 14.515 1.00 90.38 186 LYS A N 1
ATOM 1413 C CA . LYS A 1 186 ? -20.443 -3.121 13.267 1.00 90.38 186 LYS A CA 1
ATOM 1414 C C . LYS A 1 186 ? -19.588 -1.889 13.538 1.00 90.38 186 LYS A C 1
ATOM 1416 O O . LYS A 1 186 ? -18.556 -1.707 12.888 1.00 90.38 186 LYS A O 1
ATOM 1421 N N . LEU A 1 187 ? -20.000 -1.041 14.481 1.00 93.06 187 LEU A N 1
ATOM 1422 C CA . LEU A 1 187 ? -19.278 0.189 14.828 1.00 93.06 187 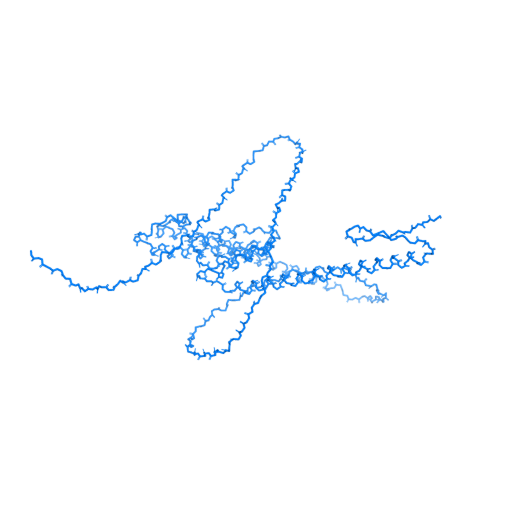LEU A CA 1
ATOM 1423 C C . LEU A 1 187 ? -17.889 -0.115 15.395 1.00 93.06 187 LEU A C 1
ATOM 1425 O O . LEU A 1 187 ? -16.893 0.512 15.012 1.00 93.06 187 LEU A O 1
ATOM 1429 N N . VAL A 1 188 ? -17.814 -1.124 16.259 1.00 94.06 188 VAL A N 1
ATOM 1430 C CA . VAL A 1 188 ? -16.565 -1.656 16.794 1.00 94.06 188 VAL A CA 1
ATOM 1431 C C . VAL A 1 188 ? -15.686 -2.215 15.674 1.00 94.06 188 VAL A C 1
ATOM 1433 O O . VAL A 1 188 ? -14.503 -1.890 15.635 1.00 94.06 188 VAL A O 1
ATOM 1436 N N . SER A 1 189 ? -16.245 -2.966 14.719 1.00 93.50 189 SER A N 1
ATOM 1437 C CA . SER A 1 189 ? -15.501 -3.495 13.565 1.00 93.50 189 SER A CA 1
ATOM 1438 C C . SER A 1 189 ? -14.879 -2.391 12.713 1.00 93.50 189 SER A C 1
ATOM 1440 O O . SER A 1 189 ? -13.692 -2.436 12.382 1.00 93.50 189 SER A O 1
ATOM 1442 N N . ILE A 1 190 ? -15.646 -1.339 12.414 1.00 94.62 190 ILE A N 1
ATOM 1443 C CA . ILE A 1 190 ? -15.152 -0.170 11.672 1.00 94.62 190 ILE A CA 1
ATOM 1444 C C . ILE A 1 190 ? -14.042 0.546 12.456 1.00 94.62 190 ILE A C 1
ATOM 1446 O O . ILE A 1 190 ? -13.062 1.017 11.873 1.00 94.62 190 ILE A O 1
ATOM 1450 N N . SER A 1 191 ? -14.170 0.630 13.778 1.00 96.69 191 SER A N 1
ATOM 1451 C CA . SER A 1 191 ? -13.174 1.271 14.640 1.00 96.69 191 SER A CA 1
ATOM 1452 C C . SER A 1 191 ? -11.888 0.441 14.734 1.00 96.69 191 SER A C 1
ATOM 1454 O O . SER A 1 191 ? -10.798 0.974 14.519 1.00 96.69 191 SER A O 1
ATOM 1456 N N . ALA A 1 192 ? -12.005 -0.874 14.921 1.00 97.38 192 ALA A N 1
ATOM 1457 C CA . ALA A 1 192 ? -10.887 -1.813 14.891 1.00 97.38 192 ALA A CA 1
ATOM 1458 C C . ALA A 1 192 ? -10.185 -1.825 13.522 1.00 97.38 192 ALA A C 1
ATOM 1460 O O . ALA A 1 192 ? -8.955 -1.848 13.460 1.00 97.38 192 ALA A O 1
ATOM 1461 N N . GLN A 1 193 ? -10.931 -1.710 12.414 1.00 97.69 193 GLN A N 1
ATOM 1462 C CA . GLN A 1 193 ? -10.341 -1.536 11.084 1.00 97.69 193 GLN A CA 1
ATOM 1463 C C . GLN A 1 193 ? -9.416 -0.314 11.044 1.00 97.69 193 GLN A C 1
ATOM 1465 O O . GLN A 1 193 ? -8.303 -0.410 10.525 1.00 97.69 193 GLN A O 1
ATOM 1470 N N . LYS A 1 194 ? -9.871 0.840 11.549 1.00 97.81 194 LYS A N 1
ATOM 1471 C CA . LYS A 1 194 ? -9.064 2.070 11.556 1.00 97.81 194 LYS A CA 1
ATOM 1472 C C . LYS A 1 194 ? -7.794 1.892 12.381 1.00 97.81 194 LYS A C 1
ATOM 1474 O O . LYS A 1 194 ? -6.729 2.274 11.909 1.00 97.81 194 LYS A O 1
ATOM 1479 N N . ILE A 1 195 ? -7.894 1.254 13.546 1.00 98.31 195 ILE A N 1
ATOM 1480 C CA . ILE A 1 195 ? -6.734 0.937 14.388 1.00 98.31 195 ILE A CA 1
ATOM 1481 C C . ILE A 1 195 ? -5.718 0.094 13.611 1.00 98.31 195 ILE A C 1
ATOM 1483 O O . ILE A 1 195 ? -4.549 0.463 13.539 1.00 98.31 195 ILE A O 1
ATOM 1487 N N . TYR A 1 196 ? -6.153 -0.975 12.939 1.00 98.56 196 TYR A N 1
ATOM 1488 C CA . TYR A 1 196 ? -5.250 -1.787 12.119 1.00 98.56 196 TYR A CA 1
ATOM 1489 C C . TYR A 1 196 ? -4.654 -1.026 10.926 1.00 98.56 196 TYR A C 1
ATOM 1491 O O . TYR A 1 196 ? -3.498 -1.254 10.576 1.00 98.56 196 TYR A O 1
ATOM 1499 N N . LEU A 1 197 ? -5.389 -0.095 10.309 1.00 98.38 197 LEU A N 1
ATOM 1500 C CA . LEU A 1 197 ? -4.818 0.784 9.281 1.00 98.38 197 LEU A CA 1
ATOM 1501 C C . LEU A 1 197 ? -3.698 1.662 9.856 1.00 98.38 197 LEU A C 1
ATOM 1503 O O . LEU A 1 197 ? -2.646 1.773 9.229 1.00 98.38 197 LEU A O 1
ATOM 1507 N N . TYR A 1 198 ? -3.896 2.243 11.042 1.00 98.44 198 TYR A N 1
ATOM 1508 C CA . TYR A 1 198 ? -2.889 3.081 11.696 1.00 98.44 198 TYR A CA 1
ATOM 1509 C C . TYR A 1 198 ? -1.669 2.274 12.139 1.00 98.44 198 TYR A C 1
ATOM 1511 O O . TYR A 1 198 ? -0.549 2.685 11.857 1.00 98.44 198 TYR A O 1
ATOM 1519 N N . LEU A 1 199 ? -1.861 1.094 12.733 1.00 98.50 199 LEU A N 1
ATOM 1520 C CA . LEU A 1 199 ? -0.766 0.181 13.085 1.00 98.50 199 LEU A CA 1
ATOM 1521 C C . LEU A 1 199 ? 0.043 -0.255 11.855 1.00 98.50 199 LEU A C 1
ATOM 1523 O O . LEU A 1 199 ? 1.274 -0.338 11.909 1.00 98.50 199 LEU A O 1
ATOM 1527 N N . GLY A 1 200 ? -0.634 -0.492 10.727 1.00 98.19 200 GLY A N 1
ATOM 1528 C CA . GLY A 1 200 ? 0.013 -0.771 9.448 1.00 98.19 200 GLY A CA 1
ATOM 1529 C C . GLY A 1 200 ? 0.826 0.416 8.929 1.00 98.19 200 GLY A C 1
ATOM 1530 O O . GLY A 1 200 ? 1.972 0.231 8.525 1.00 98.19 200 GLY A O 1
ATOM 1531 N N . ASP A 1 201 ? 0.275 1.633 8.982 1.00 97.75 201 ASP A N 1
ATOM 1532 C CA . ASP A 1 201 ? 0.979 2.856 8.575 1.00 97.75 201 ASP A CA 1
ATOM 1533 C C . ASP A 1 201 ? 2.201 3.139 9.467 1.00 97.75 201 ASP A C 1
ATOM 1535 O O . ASP A 1 201 ? 3.275 3.423 8.939 1.00 97.75 201 ASP A O 1
ATOM 1539 N N . LEU A 1 202 ? 2.071 2.989 10.789 1.00 97.50 202 LEU A N 1
ATOM 1540 C CA . LEU A 1 202 ? 3.166 3.137 11.756 1.00 97.50 202 LEU A CA 1
ATOM 1541 C C . LEU A 1 202 ? 4.288 2.124 11.506 1.00 97.50 202 LEU A C 1
ATOM 1543 O O . LEU A 1 202 ? 5.455 2.502 11.404 1.00 97.50 202 LEU A O 1
ATOM 1547 N N . SER A 1 203 ? 3.930 0.849 11.325 1.00 96.50 203 SER A N 1
ATOM 1548 C CA . SER A 1 203 ? 4.897 -0.202 10.984 1.00 96.50 203 SER A CA 1
ATOM 1549 C C . SER A 1 203 ? 5.615 0.117 9.677 1.00 96.50 203 SER A C 1
ATOM 1551 O O . SER A 1 203 ? 6.833 -0.018 9.595 1.00 96.50 203 SER A O 1
ATOM 1553 N N . ARG A 1 204 ? 4.885 0.626 8.677 1.00 96.06 204 ARG A N 1
ATOM 1554 C CA . ARG A 1 204 ? 5.453 0.975 7.374 1.00 96.06 204 ARG A CA 1
ATOM 1555 C C . ARG A 1 204 ? 6.456 2.108 7.500 1.00 96.06 204 ARG A C 1
ATOM 1557 O O . ARG A 1 204 ? 7.524 2.017 6.909 1.00 96.06 204 ARG A O 1
ATOM 1564 N N . TYR A 1 205 ? 6.137 3.149 8.268 1.00 94.69 205 TYR A N 1
ATOM 1565 C CA . TYR A 1 205 ? 7.057 4.265 8.495 1.00 94.69 205 TYR A CA 1
ATOM 1566 C C . TYR A 1 205 ? 8.351 3.814 9.171 1.00 94.69 205 TYR A C 1
ATOM 1568 O O . TYR A 1 205 ? 9.420 4.244 8.751 1.00 94.69 205 TYR A O 1
ATOM 1576 N N . ARG A 1 206 ? 8.264 2.881 10.124 1.00 92.31 206 ARG A N 1
ATOM 1577 C CA . ARG A 1 206 ? 9.432 2.259 10.766 1.00 92.31 206 ARG A CA 1
ATOM 1578 C C . ARG A 1 206 ? 10.265 1.425 9.790 1.00 92.31 206 ARG A C 1
ATOM 1580 O O . ARG A 1 206 ? 11.488 1.406 9.833 1.00 92.31 206 ARG A O 1
ATOM 1587 N N . GLU A 1 207 ? 9.586 0.700 8.910 1.00 88.94 207 GLU A N 1
ATOM 1588 C CA . GLU A 1 207 ? 10.185 -0.246 7.973 1.00 88.94 207 GLU A CA 1
ATOM 1589 C C . GLU A 1 207 ? 10.806 0.434 6.734 1.00 88.94 207 GLU A C 1
ATOM 1591 O O . GLU A 1 207 ? 11.746 -0.113 6.159 1.00 88.94 207 GLU A O 1
ATOM 1596 N N . CYS A 1 208 ? 10.340 1.628 6.341 1.00 84.38 208 CYS A N 1
ATOM 1597 C CA . CYS A 1 208 ? 10.831 2.384 5.175 1.00 84.38 208 CYS A CA 1
ATOM 1598 C C . CYS A 1 208 ? 12.329 2.724 5.219 1.00 84.38 208 CYS A C 1
ATOM 1600 O O . CYS A 1 208 ? 12.924 3.037 4.191 1.00 84.38 208 CYS A O 1
ATOM 1602 N N . GLU A 1 209 ? 12.947 2.675 6.392 1.00 72.25 209 GLU A N 1
ATOM 1603 C CA . GLU A 1 209 ? 14.357 3.014 6.561 1.00 72.25 209 GLU A CA 1
ATOM 1604 C C . GLU A 1 209 ? 15.311 1.869 6.225 1.00 72.25 209 GLU A C 1
ATOM 1606 O O . GLU A 1 209 ? 16.508 2.077 6.008 1.00 72.25 209 GLU A O 1
ATOM 1611 N N . THR A 1 210 ? 14.795 0.642 6.208 1.00 77.62 210 THR A N 1
ATOM 1612 C CA . THR A 1 210 ? 15.607 -0.543 5.957 1.00 77.62 210 THR A CA 1
ATOM 1613 C C . THR A 1 210 ? 15.691 -0.769 4.453 1.00 77.62 210 THR A C 1
ATOM 1615 O O . THR A 1 210 ? 14.678 -1.017 3.802 1.00 77.62 210 THR A O 1
ATOM 1618 N N . LYS A 1 211 ? 16.911 -0.735 3.894 1.00 69.62 211 LYS A N 1
ATOM 1619 C CA . LYS A 1 211 ? 17.159 -0.861 2.440 1.00 69.62 211 LYS A CA 1
ATOM 1620 C C . LYS A 1 211 ? 16.533 -2.114 1.800 1.00 69.62 211 LYS A C 1
ATOM 1622 O O . LYS A 1 211 ? 16.235 -2.084 0.615 1.00 69.62 211 LYS A O 1
ATOM 1627 N N . ASN A 1 212 ? 16.282 -3.166 2.586 1.00 74.38 212 ASN A N 1
ATOM 1628 C CA . ASN A 1 212 ? 15.691 -4.437 2.146 1.00 74.38 212 ASN A CA 1
ATOM 1629 C C . ASN A 1 212 ? 14.409 -4.794 2.917 1.00 74.38 212 ASN A C 1
ATOM 1631 O O . ASN A 1 212 ? 14.172 -5.959 3.239 1.00 74.38 212 ASN A O 1
ATOM 1635 N N . SER A 1 213 ? 13.604 -3.796 3.277 1.00 82.81 213 SER A N 1
ATOM 1636 C CA . SER A 1 213 ? 12.398 -4.048 4.057 1.00 82.81 213 SER A CA 1
ATOM 1637 C C . SER A 1 213 ? 11.374 -4.911 3.317 1.00 82.81 213 SER A C 1
ATOM 1639 O O . SER A 1 213 ? 11.010 -4.658 2.166 1.00 82.81 213 SER A O 1
ATOM 1641 N N . THR A 1 214 ? 10.869 -5.932 4.007 1.00 86.44 214 THR A N 1
ATOM 1642 C CA . THR A 1 214 ? 9.852 -6.855 3.495 1.00 86.44 214 THR A CA 1
ATOM 1643 C C . THR A 1 214 ? 8.426 -6.425 3.852 1.00 86.44 214 THR A C 1
ATOM 1645 O O . THR A 1 214 ? 7.475 -7.054 3.381 1.00 86.44 214 THR A O 1
ATOM 1648 N N . PHE A 1 215 ? 8.253 -5.349 4.632 1.00 94.31 215 PHE A N 1
ATOM 1649 C CA . PHE A 1 215 ? 6.952 -4.795 5.031 1.00 94.31 215 PHE A CA 1
ATOM 1650 C C . PHE A 1 215 ? 6.001 -5.837 5.639 1.00 94.31 215 PHE A C 1
ATOM 1652 O O . PHE A 1 215 ? 4.781 -5.757 5.466 1.00 94.31 215 PHE A O 1
ATOM 1659 N N . VAL A 1 216 ? 6.541 -6.858 6.312 1.00 94.62 216 VAL A N 1
ATOM 1660 C CA . VAL A 1 216 ? 5.763 -8.018 6.783 1.00 94.62 216 VAL A CA 1
ATOM 1661 C C . VAL A 1 216 ? 4.779 -7.599 7.869 1.00 94.62 216 VAL A C 1
ATOM 1663 O O . VAL A 1 216 ? 3.602 -7.961 7.791 1.00 94.62 216 VAL A O 1
ATOM 1666 N N . LYS A 1 217 ? 5.225 -6.786 8.839 1.00 95.69 217 LYS A N 1
ATOM 1667 C CA . LYS A 1 217 ? 4.373 -6.306 9.939 1.00 95.69 217 LYS A CA 1
ATOM 1668 C C . LYS A 1 217 ? 3.285 -5.371 9.410 1.00 95.69 217 LYS A C 1
ATOM 1670 O O . LYS A 1 217 ? 2.102 -5.554 9.692 1.00 95.69 217 LYS A O 1
ATOM 1675 N N . SER A 1 218 ? 3.676 -4.444 8.541 1.00 97.19 218 SER A N 1
ATOM 1676 C CA . SER A 1 218 ? 2.753 -3.546 7.837 1.00 97.19 218 SER A CA 1
ATOM 1677 C C . SER A 1 218 ? 1.669 -4.312 7.064 1.00 97.19 218 SER A C 1
ATOM 1679 O O . SER A 1 218 ? 0.474 -4.043 7.202 1.00 97.19 218 SER A O 1
ATOM 1681 N N . LYS A 1 219 ? 2.074 -5.321 6.279 1.00 97.50 219 LYS A N 1
ATOM 1682 C CA . LYS A 1 219 ? 1.167 -6.163 5.489 1.00 97.50 219 LYS A CA 1
ATOM 1683 C C . LYS A 1 219 ? 0.205 -6.946 6.378 1.00 97.50 219 LYS A C 1
ATOM 1685 O O . LYS A 1 219 ? -0.978 -7.015 6.053 1.00 97.50 219 LYS A O 1
ATOM 1690 N N . PHE A 1 220 ? 0.690 -7.511 7.485 1.00 97.62 220 PHE A N 1
ATOM 1691 C CA . PHE A 1 220 ? -0.141 -8.225 8.455 1.00 97.62 220 PHE A CA 1
ATOM 1692 C C . PHE A 1 220 ? -1.302 -7.353 8.951 1.00 97.62 220 PHE A C 1
ATOM 1694 O O . PHE A 1 220 ? -2.462 -7.767 8.878 1.00 97.62 220 PHE A O 1
ATOM 1701 N N . PHE A 1 221 ? -1.017 -6.118 9.366 1.00 98.44 221 PHE A N 1
ATOM 1702 C CA . PHE A 1 221 ? -2.051 -5.207 9.852 1.00 98.44 221 PHE A CA 1
ATOM 1703 C C . PHE A 1 221 ? -3.034 -4.769 8.761 1.00 98.44 221 PHE A C 1
ATOM 1705 O O . PHE A 1 221 ? -4.244 -4.771 8.988 1.00 98.44 221 PHE A O 1
ATOM 1712 N N . TYR A 1 222 ? -2.569 -4.472 7.544 1.00 98.50 222 TYR A N 1
ATOM 1713 C CA . TYR A 1 222 ? -3.488 -4.126 6.455 1.00 98.50 222 TYR A CA 1
ATOM 1714 C C . TYR A 1 222 ? -4.395 -5.290 6.040 1.00 98.50 222 TYR A C 1
ATOM 1716 O O . TYR A 1 222 ? -5.562 -5.058 5.721 1.00 98.50 222 TYR A O 1
ATOM 1724 N N . LEU A 1 223 ? -3.904 -6.534 6.083 1.00 98.12 223 LEU A N 1
ATOM 1725 C CA . LEU A 1 223 ? -4.733 -7.717 5.835 1.00 98.12 223 LEU A CA 1
ATOM 1726 C C . LEU A 1 223 ? -5.808 -7.883 6.916 1.00 98.12 223 LEU A C 1
ATOM 1728 O O . LEU A 1 223 ? -6.966 -8.131 6.586 1.00 98.12 223 LEU A O 1
ATOM 1732 N N . ARG A 1 224 ? -5.466 -7.659 8.190 1.00 98.00 224 ARG A N 1
ATOM 1733 C CA . ARG A 1 224 ? -6.434 -7.638 9.303 1.00 98.00 224 ARG A CA 1
ATOM 1734 C C . ARG A 1 224 ? -7.500 -6.554 9.094 1.00 98.00 224 ARG A C 1
ATOM 1736 O O . ARG A 1 224 ? -8.692 -6.842 9.168 1.00 98.00 224 ARG A O 1
ATOM 1743 N N . ALA A 1 225 ? -7.096 -5.340 8.715 1.00 98.12 225 ALA A N 1
ATOM 1744 C CA . ALA A 1 225 ? -8.023 -4.254 8.384 1.00 98.12 225 ALA A CA 1
ATOM 1745 C C . ALA A 1 225 ? -8.944 -4.587 7.193 1.00 98.12 225 ALA A C 1
ATOM 1747 O O . ALA A 1 225 ? -10.122 -4.219 7.190 1.00 98.12 225 ALA A O 1
ATOM 1748 N N . GLN A 1 226 ? -8.416 -5.269 6.171 1.00 97.12 226 GLN A N 1
ATOM 1749 C CA . GLN A 1 226 ? -9.198 -5.724 5.020 1.00 97.12 226 GLN A CA 1
ATOM 1750 C C . GLN A 1 226 ? -10.254 -6.753 5.439 1.00 97.12 226 GLN A C 1
ATOM 1752 O O . GLN A 1 226 ? -11.381 -6.681 4.958 1.00 97.12 226 GLN A O 1
ATOM 1757 N N . MET A 1 227 ? -9.901 -7.697 6.317 1.00 96.19 227 MET A N 1
ATOM 1758 C CA . MET A 1 227 ? -10.824 -8.729 6.797 1.00 96.19 227 MET A CA 1
ATOM 1759 C C . MET A 1 227 ? -11.998 -8.131 7.577 1.00 96.19 227 MET A C 1
ATOM 1761 O O . MET A 1 227 ? -13.123 -8.561 7.371 1.00 96.19 227 MET A O 1
ATOM 1765 N N . LEU A 1 228 ? -11.766 -7.112 8.408 1.00 95.19 228 LEU A N 1
ATOM 1766 C CA . LEU A 1 228 ? -12.830 -6.490 9.210 1.00 95.19 228 LEU A CA 1
ATOM 1767 C C . LEU A 1 228 ? -13.866 -5.725 8.378 1.00 95.19 228 LEU A C 1
ATOM 1769 O O . LEU A 1 228 ? -15.059 -5.757 8.672 1.00 95.19 228 LEU A O 1
ATOM 1773 N N . ALA A 1 229 ? -13.419 -5.015 7.341 1.00 93.06 229 ALA A N 1
ATOM 1774 C CA . ALA A 1 229 ? -14.307 -4.228 6.490 1.00 93.06 229 ALA A CA 1
ATOM 1775 C C . ALA A 1 229 ? -13.859 -4.290 5.016 1.00 93.06 229 ALA A C 1
ATOM 1777 O O . ALA A 1 229 ? -13.321 -3.316 4.474 1.00 93.06 229 ALA A O 1
ATOM 1778 N N . PRO A 1 230 ? -14.147 -5.411 4.322 1.00 93.81 230 PRO A N 1
ATOM 1779 C CA . PRO A 1 230 ? -13.694 -5.666 2.950 1.00 93.81 230 PRO A CA 1
ATOM 1780 C C . PRO A 1 230 ? -14.341 -4.752 1.905 1.00 93.81 230 PRO A C 1
ATOM 1782 O O . PRO A 1 230 ? -13.873 -4.688 0.769 1.00 93.81 230 PRO A O 1
ATOM 1785 N N . LYS A 1 231 ? -15.409 -4.041 2.286 1.00 94.88 231 LYS A N 1
ATOM 1786 C CA . LYS A 1 231 ? -16.091 -3.024 1.474 1.00 94.88 231 LYS A CA 1
ATOM 1787 C C . LYS A 1 231 ? -15.332 -1.694 1.415 1.00 94.88 231 LYS A C 1
ATOM 1789 O O . LYS A 1 231 ? -15.690 -0.840 0.611 1.00 94.88 231 LYS A O 1
ATOM 1794 N N . ASN A 1 232 ? -14.316 -1.500 2.258 1.00 96.19 232 ASN A N 1
ATOM 1795 C CA . ASN A 1 232 ? -13.510 -0.285 2.293 1.00 96.19 232 ASN A CA 1
ATOM 1796 C C . ASN A 1 232 ? -12.309 -0.394 1.342 1.00 96.19 232 ASN A C 1
ATOM 1798 O O . ASN A 1 232 ? -11.434 -1.239 1.531 1.00 96.19 232 ASN A O 1
ATOM 1802 N N . GLY A 1 233 ? -12.241 0.493 0.348 1.00 97.31 233 GLY A N 1
ATOM 1803 C CA . GLY A 1 233 ? -11.147 0.563 -0.620 1.00 97.31 233 GLY A CA 1
ATOM 1804 C C . GLY A 1 233 ? -9.784 0.864 0.012 1.00 97.31 233 GLY A C 1
ATOM 1805 O O . GLY A 1 233 ? -8.752 0.422 -0.491 1.00 97.31 233 GLY A O 1
ATOM 1806 N N . ARG A 1 234 ? -9.763 1.558 1.158 1.00 97.19 234 ARG A N 1
ATOM 1807 C CA . ARG A 1 234 ? -8.533 2.062 1.785 1.00 97.19 234 ARG A CA 1
ATOM 1808 C C . ARG A 1 234 ? -7.534 0.956 2.128 1.00 97.19 234 ARG A C 1
ATOM 1810 O O . ARG A 1 234 ? -6.349 1.129 1.862 1.00 97.19 234 ARG A O 1
ATOM 1817 N N . SER A 1 235 ? -7.982 -0.182 2.663 1.00 97.56 235 SER A N 1
ATOM 1818 C CA . SER A 1 235 ? -7.087 -1.302 3.002 1.00 97.56 235 SER A CA 1
ATOM 1819 C C . SER A 1 235 ? -6.369 -1.857 1.770 1.00 97.56 235 SER A C 1
ATOM 1821 O O . SER A 1 235 ? -5.169 -2.120 1.823 1.00 97.56 235 SER A O 1
ATOM 1823 N N . TYR A 1 236 ? -7.068 -1.958 0.634 1.00 98.31 236 TYR A N 1
ATOM 1824 C CA . TYR A 1 236 ? -6.461 -2.394 -0.624 1.00 98.31 236 TYR A CA 1
ATOM 1825 C C . TYR A 1 236 ? -5.461 -1.365 -1.154 1.00 98.31 236 TYR A C 1
ATOM 1827 O O . TYR A 1 236 ? -4.380 -1.747 -1.590 1.00 98.31 236 TYR A O 1
ATOM 1835 N N . ASN A 1 237 ? -5.760 -0.064 -1.053 1.00 98.25 237 ASN A N 1
ATOM 1836 C CA . ASN A 1 237 ? -4.806 0.977 -1.436 1.00 98.25 237 ASN A CA 1
ATOM 1837 C C . ASN A 1 237 ? -3.483 0.867 -0.658 1.00 98.25 237 ASN A C 1
ATOM 1839 O O . ASN A 1 237 ? -2.412 0.976 -1.252 1.00 98.25 237 ASN A O 1
ATOM 1843 N N . GLN A 1 238 ? -3.535 0.596 0.650 1.00 98.00 238 GLN A N 1
ATOM 1844 C CA . GLN A 1 238 ? -2.313 0.428 1.443 1.00 98.00 238 GLN A CA 1
ATOM 1845 C C . GLN A 1 238 ? -1.531 -0.836 1.049 1.00 98.00 238 GLN A C 1
ATOM 1847 O O . GLN A 1 238 ? -0.304 -0.800 0.968 1.00 98.00 238 GLN A O 1
ATOM 1852 N N . LEU A 1 239 ? -2.218 -1.939 0.729 1.00 98.25 239 LEU A N 1
ATOM 1853 C CA . LEU A 1 239 ? -1.577 -3.153 0.206 1.00 98.25 239 LEU A CA 1
ATOM 1854 C C . LEU A 1 239 ? -0.928 -2.925 -1.169 1.00 98.25 239 LEU A C 1
ATOM 1856 O O . LEU A 1 239 ? 0.151 -3.463 -1.428 1.00 98.25 239 LEU A O 1
ATOM 1860 N N . ALA A 1 240 ? -1.540 -2.097 -2.021 1.00 98.06 240 ALA A N 1
ATOM 1861 C CA . ALA A 1 240 ? -0.963 -1.692 -3.300 1.00 98.06 240 ALA A CA 1
ATOM 1862 C C . ALA A 1 240 ? 0.333 -0.891 -3.106 1.00 98.06 240 ALA A 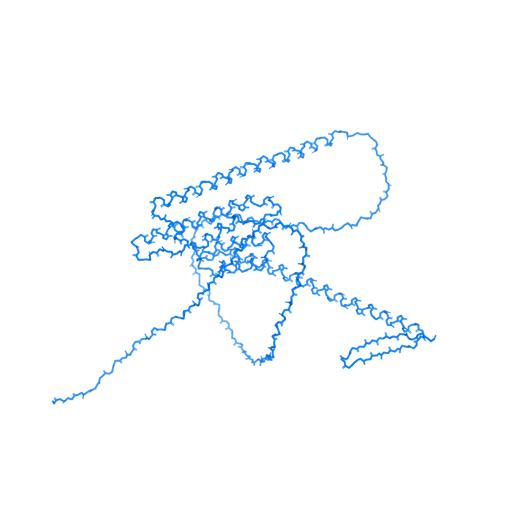C 1
ATOM 1864 O O . ALA A 1 240 ? 1.323 -1.167 -3.779 1.00 98.06 240 ALA A O 1
ATOM 1865 N N . LEU A 1 241 ? 0.364 0.034 -2.138 1.00 96.88 241 LEU A N 1
ATOM 1866 C CA . LEU A 1 241 ? 1.580 0.778 -1.788 1.00 96.88 241 LEU A CA 1
ATOM 1867 C C . LEU A 1 241 ? 2.717 -0.158 -1.353 1.00 96.88 241 LEU A C 1
ATOM 1869 O O . LEU A 1 241 ? 3.845 -0.001 -1.814 1.00 96.88 241 LEU A O 1
ATOM 1873 N N . LEU A 1 242 ? 2.432 -1.175 -0.529 1.00 96.50 242 LEU A N 1
ATOM 1874 C CA . LEU A 1 242 ? 3.445 -2.171 -0.154 1.00 96.50 242 LEU A CA 1
ATOM 1875 C C . LEU A 1 242 ? 3.943 -2.977 -1.361 1.00 96.50 242 LEU A C 1
ATOM 1877 O O . LEU A 1 242 ? 5.138 -3.241 -1.480 1.00 96.50 242 LEU A O 1
ATOM 1881 N N . ALA A 1 243 ? 3.046 -3.350 -2.278 1.00 96.19 243 ALA A N 1
ATOM 1882 C CA . ALA A 1 243 ? 3.431 -4.021 -3.516 1.00 96.19 243 ALA A CA 1
ATOM 1883 C C . ALA A 1 243 ? 4.327 -3.131 -4.398 1.00 96.19 243 ALA A C 1
ATOM 1885 O O . ALA A 1 243 ? 5.298 -3.631 -4.967 1.00 96.19 243 ALA A O 1
ATOM 1886 N N . MET A 1 244 ? 4.062 -1.821 -4.449 1.00 95.19 244 MET A N 1
ATOM 1887 C CA . MET A 1 244 ? 4.907 -0.850 -5.150 1.00 95.19 244 MET A CA 1
ATOM 1888 C C . MET A 1 244 ? 6.306 -0.748 -4.538 1.00 95.19 244 MET A C 1
ATOM 1890 O O . MET A 1 244 ? 7.281 -0.833 -5.283 1.00 95.19 244 MET A O 1
ATOM 1894 N N . TYR A 1 245 ? 6.429 -0.657 -3.207 1.00 93.62 245 TYR A N 1
ATOM 1895 C CA . TYR A 1 245 ? 7.741 -0.652 -2.540 1.00 93.62 245 TYR A CA 1
ATOM 1896 C C . TYR A 1 245 ? 8.564 -1.913 -2.835 1.00 93.62 245 TYR A C 1
ATOM 1898 O O . TYR A 1 245 ? 9.784 -1.851 -2.939 1.00 93.62 245 TYR A O 1
ATOM 1906 N N . GLN A 1 246 ? 7.896 -3.051 -3.029 1.00 92.94 246 GLN A N 1
ATOM 1907 C CA . GLN A 1 246 ? 8.525 -4.338 -3.334 1.00 92.94 246 GLN A CA 1
ATOM 1908 C C . GLN A 1 246 ? 8.692 -4.606 -4.837 1.00 92.94 246 GLN A C 1
ATOM 1910 O O . GLN A 1 246 ? 9.001 -5.730 -5.223 1.00 92.94 246 GLN A O 1
ATOM 1915 N N . ASN A 1 247 ? 8.457 -3.612 -5.702 1.00 93.06 247 ASN A N 1
ATOM 1916 C CA . ASN A 1 247 ? 8.492 -3.748 -7.163 1.00 93.06 247 ASN A CA 1
ATOM 1917 C C . ASN A 1 247 ? 7.541 -4.821 -7.744 1.00 93.06 247 ASN A C 1
ATOM 1919 O O . ASN A 1 247 ? 7.684 -5.228 -8.899 1.00 93.06 247 ASN A O 1
ATOM 1923 N N . ARG A 1 248 ? 6.512 -5.237 -6.996 1.00 95.25 248 ARG A N 1
ATOM 1924 C CA . ARG A 1 248 ? 5.479 -6.189 -7.436 1.00 95.25 248 ARG A CA 1
ATOM 1925 C C . ARG A 1 248 ? 4.355 -5.458 -8.174 1.00 95.25 248 ARG A C 1
ATOM 1927 O O . ARG A 1 248 ? 3.243 -5.313 -7.670 1.00 95.25 248 ARG A O 1
ATOM 1934 N N . ARG A 1 249 ? 4.649 -4.962 -9.382 1.00 95.50 249 ARG A N 1
ATOM 1935 C CA . ARG A 1 249 ? 3.725 -4.096 -10.149 1.00 95.50 249 ARG A CA 1
ATOM 1936 C C . ARG A 1 249 ? 2.370 -4.747 -10.457 1.00 95.50 249 ARG A C 1
ATOM 1938 O O . ARG A 1 249 ? 1.356 -4.064 -10.364 1.00 95.50 249 ARG A O 1
ATOM 1945 N N . LEU A 1 250 ? 2.331 -6.038 -10.797 1.00 97.25 250 LEU A N 1
ATOM 1946 C CA . LEU A 1 250 ? 1.068 -6.728 -11.099 1.00 97.25 250 LEU A CA 1
ATOM 1947 C C . LEU A 1 250 ? 0.152 -6.790 -9.867 1.00 97.25 250 LEU A C 1
ATOM 1949 O O . LEU A 1 250 ? -1.033 -6.470 -9.957 1.00 97.25 250 LEU A O 1
ATOM 1953 N N . ASP A 1 251 ? 0.726 -7.105 -8.704 1.00 97.44 251 ASP A N 1
ATOM 1954 C CA . ASP A 1 251 ? -0.002 -7.099 -7.435 1.00 97.44 251 ASP A CA 1
ATOM 1955 C C . ASP A 1 251 ? -0.503 -5.693 -7.086 1.00 97.44 251 ASP A C 1
ATOM 1957 O O . ASP A 1 251 ? -1.634 -5.534 -6.628 1.00 97.44 251 ASP A O 1
ATOM 1961 N N . ALA A 1 252 ? 0.309 -4.659 -7.331 1.00 98.06 252 ALA A N 1
ATOM 1962 C CA . ALA A 1 252 ? -0.097 -3.274 -7.111 1.00 98.06 252 ALA A CA 1
ATOM 1963 C C . ALA A 1 252 ? -1.307 -2.887 -7.975 1.00 98.06 252 ALA A C 1
ATOM 1965 O O . ALA A 1 252 ? -2.275 -2.335 -7.451 1.00 98.06 252 ALA A O 1
ATOM 1966 N N . VAL A 1 253 ? -1.295 -3.227 -9.271 1.00 98.31 253 VAL A N 1
ATOM 1967 C CA . VAL A 1 253 ? -2.432 -2.993 -10.179 1.00 98.31 253 VAL A CA 1
ATOM 1968 C C . VAL A 1 253 ? -3.686 -3.695 -9.666 1.00 98.31 253 VAL A C 1
ATOM 1970 O O . VAL A 1 253 ? -4.734 -3.059 -9.547 1.00 98.31 253 VAL A O 1
ATOM 1973 N N . TYR A 1 254 ? -3.573 -4.973 -9.293 1.00 98.44 254 TYR A N 1
ATOM 1974 C CA . TYR A 1 254 ? -4.681 -5.732 -8.717 1.00 98.44 254 TYR A CA 1
ATOM 1975 C C . TYR A 1 254 ? -5.273 -5.034 -7.485 1.00 98.44 254 TYR A C 1
ATOM 1977 O O . TYR A 1 254 ? -6.481 -4.795 -7.424 1.00 98.44 254 TYR A O 1
ATOM 1985 N N . TYR A 1 255 ? -4.441 -4.651 -6.515 1.00 98.44 255 TYR A N 1
ATOM 1986 C CA . TYR A 1 255 ? -4.922 -4.012 -5.292 1.00 98.44 255 TYR A CA 1
ATOM 1987 C C . TYR A 1 255 ? -5.511 -2.616 -5.535 1.00 98.44 255 TYR A C 1
ATOM 1989 O O . TYR A 1 255 ? -6.532 -2.281 -4.931 1.00 98.44 255 TYR A O 1
ATOM 1997 N N . TYR A 1 256 ? -4.953 -1.814 -6.445 1.00 98.62 256 TYR A N 1
ATOM 1998 C CA . TYR A 1 256 ? -5.563 -0.532 -6.804 1.00 98.62 256 TYR A CA 1
ATOM 1999 C C . TYR A 1 256 ? -6.912 -0.706 -7.515 1.00 98.62 256 TYR A C 1
ATOM 2001 O O . TYR A 1 256 ? -7.859 0.015 -7.202 1.00 98.62 256 TYR A O 1
ATOM 2009 N N . MET A 1 257 ? -7.053 -1.693 -8.406 1.00 98.50 257 MET A N 1
ATOM 2010 C CA . MET A 1 257 ? -8.350 -2.015 -9.012 1.00 98.50 257 MET A CA 1
ATOM 2011 C C . MET A 1 257 ? -9.367 -2.449 -7.951 1.00 98.50 257 MET A C 1
ATOM 2013 O O . MET A 1 257 ? -10.495 -1.960 -7.940 1.00 98.50 257 MET A O 1
ATOM 2017 N N . ARG A 1 258 ? -8.959 -3.299 -6.999 1.00 98.25 258 ARG A N 1
ATOM 2018 C CA . ARG A 1 258 ? -9.794 -3.701 -5.854 1.00 98.25 258 ARG A CA 1
ATOM 2019 C C . ARG A 1 258 ? -10.210 -2.512 -4.990 1.00 98.25 258 ARG A C 1
ATOM 2021 O O . ARG A 1 258 ? -11.355 -2.460 -4.553 1.00 98.25 258 ARG A O 1
ATOM 2028 N N . SER A 1 259 ? -9.310 -1.552 -4.782 1.00 98.31 259 SER A N 1
ATOM 2029 C CA . SER A 1 259 ? -9.578 -0.308 -4.057 1.00 98.31 259 SER A CA 1
ATOM 2030 C C . SER A 1 259 ? -10.663 0.547 -4.725 1.00 98.31 259 SER A C 1
ATOM 2032 O O . SER A 1 259 ? -11.467 1.164 -4.028 1.00 98.31 259 SER A O 1
ATOM 2034 N N . LEU A 1 260 ? -10.706 0.579 -6.063 1.00 98.31 260 LEU A N 1
ATOM 2035 C CA . LEU A 1 260 ? -11.719 1.310 -6.837 1.00 98.31 260 LEU A CA 1
ATOM 2036 C C . LEU A 1 260 ? -13.037 0.541 -6.988 1.00 98.31 260 LEU A C 1
ATOM 2038 O O . LEU A 1 260 ? -14.092 1.158 -7.054 1.00 98.31 260 LEU A O 1
ATOM 2042 N N . ALA A 1 261 ? -12.983 -0.790 -7.037 1.00 98.12 261 ALA A N 1
ATOM 2043 C CA . ALA A 1 261 ? -14.160 -1.650 -7.169 1.00 98.12 261 ALA A CA 1
ATOM 2044 C C . ALA A 1 261 ? -14.871 -1.937 -5.829 1.00 98.12 261 ALA A C 1
ATOM 2046 O O . ALA A 1 261 ? -15.903 -2.607 -5.802 1.00 98.12 261 ALA A O 1
ATOM 2047 N N . ALA A 1 262 ? -14.312 -1.477 -4.706 1.00 97.50 262 ALA A N 1
ATOM 2048 C CA . ALA A 1 262 ? -14.924 -1.607 -3.389 1.00 97.50 262 ALA A CA 1
ATOM 2049 C C . ALA A 1 262 ? -16.182 -0.726 -3.262 1.00 97.50 262 ALA A C 1
ATOM 2051 O O . ALA A 1 262 ? -16.306 0.295 -3.933 1.00 97.50 262 ALA A O 1
ATOM 2052 N N . SER A 1 263 ? -17.103 -1.081 -2.356 1.00 97.44 263 SER A N 1
ATOM 2053 C CA . SER A 1 263 ? -18.328 -0.291 -2.132 1.00 97.44 263 SER A CA 1
ATOM 2054 C C . SER A 1 263 ? -18.035 1.131 -1.648 1.00 97.44 263 SER A C 1
ATOM 2056 O O . SER A 1 263 ? -18.757 2.054 -2.003 1.00 97.44 263 SER A O 1
ATOM 2058 N N . ASN A 1 264 ? -16.965 1.298 -0.865 1.00 96.25 264 ASN A N 1
ATOM 2059 C CA . ASN A 1 264 ? -16.440 2.592 -0.444 1.00 96.25 264 ASN A CA 1
ATOM 2060 C C . ASN A 1 264 ? -15.086 2.807 -1.140 1.00 96.25 264 ASN A C 1
ATOM 2062 O O . ASN A 1 264 ? -14.047 2.461 -0.564 1.00 96.25 264 ASN A O 1
ATOM 2066 N N . PRO A 1 265 ? -15.077 3.295 -2.391 1.00 97.12 265 PRO A N 1
ATOM 2067 C CA . PRO A 1 265 ? -13.866 3.361 -3.195 1.00 97.12 265 PRO A CA 1
ATOM 2068 C C . PRO A 1 265 ? -12.878 4.407 -2.670 1.00 97.12 265 PRO A C 1
ATOM 2070 O O . PRO A 1 265 ? -13.270 5.464 -2.174 1.00 97.12 265 PRO A O 1
ATOM 2073 N N . PHE A 1 266 ? -11.578 4.145 -2.832 1.00 97.06 266 PHE A N 1
ATOM 2074 C CA . PHE A 1 266 ? -10.527 5.132 -2.556 1.00 97.06 266 PHE A CA 1
ATOM 2075 C C . PHE A 1 266 ? -9.970 5.690 -3.870 1.00 97.06 266 PHE A C 1
ATOM 2077 O O . PHE A 1 266 ? -9.178 5.043 -4.554 1.00 97.06 266 PHE A O 1
ATOM 2084 N N . LEU A 1 267 ? -10.437 6.886 -4.240 1.00 96.00 267 LEU A N 1
ATOM 2085 C CA . LEU A 1 267 ? -10.319 7.424 -5.602 1.00 96.00 267 LEU A CA 1
ATOM 2086 C C . LEU A 1 267 ? -8.890 7.770 -6.040 1.00 96.00 267 LEU A C 1
ATOM 2088 O O . LEU A 1 267 ? -8.601 7.715 -7.233 1.00 96.00 267 LEU A O 1
ATOM 2092 N N . THR A 1 268 ? -7.976 8.048 -5.110 1.00 95.56 268 THR A N 1
ATOM 2093 C CA . THR A 1 268 ? -6.552 8.288 -5.425 1.00 95.56 268 THR A CA 1
ATOM 2094 C C . THR A 1 268 ? -5.871 7.061 -6.041 1.00 95.56 268 THR A C 1
ATOM 2096 O O . THR A 1 268 ? -4.878 7.199 -6.752 1.00 95.56 268 THR A O 1
ATOM 2099 N N . ALA A 1 269 ? -6.433 5.857 -5.877 1.00 96.62 269 ALA A N 1
ATOM 2100 C CA . ALA A 1 269 ? -5.973 4.663 -6.584 1.00 96.62 269 ALA A CA 1
ATOM 2101 C C . ALA A 1 269 ? -6.038 4.814 -8.119 1.00 96.62 269 ALA A C 1
ATOM 2103 O O . ALA A 1 269 ? -5.252 4.185 -8.825 1.00 96.62 269 ALA A O 1
ATOM 2104 N N . ARG A 1 270 ? -6.929 5.669 -8.647 1.00 97.62 270 ARG A N 1
ATOM 2105 C CA . ARG A 1 270 ? -7.031 5.949 -10.088 1.00 97.62 270 ARG A CA 1
ATOM 2106 C C . ARG A 1 270 ? -5.765 6.609 -10.625 1.00 97.62 270 ARG A C 1
ATOM 2108 O O . ARG A 1 270 ? -5.247 6.176 -11.647 1.00 97.62 270 ARG A O 1
ATOM 2115 N N . GLU A 1 271 ? -5.269 7.633 -9.940 1.00 96.88 271 GLU A N 1
ATOM 2116 C CA . GLU A 1 271 ? -4.055 8.357 -10.342 1.00 96.88 271 GLU A CA 1
ATOM 2117 C C . GLU A 1 271 ? -2.825 7.443 -10.275 1.00 96.88 271 GLU A C 1
ATOM 2119 O O . GLU A 1 271 ? -2.009 7.422 -11.200 1.00 96.88 271 GLU A O 1
ATOM 2124 N N . ASN A 1 272 ? -2.748 6.600 -9.240 1.00 97.12 272 ASN A N 1
ATOM 2125 C CA . ASN A 1 272 ? -1.685 5.604 -9.110 1.00 97.12 272 ASN A CA 1
ATOM 2126 C C . ASN A 1 272 ? -1.717 4.569 -10.249 1.00 97.12 272 ASN A C 1
ATOM 2128 O O . ASN A 1 272 ? -0.670 4.221 -10.793 1.00 97.12 272 ASN A O 1
ATOM 2132 N N . LEU A 1 273 ? -2.904 4.103 -10.657 1.00 97.69 273 LEU A N 1
ATOM 2133 C CA . LEU A 1 273 ? -3.053 3.191 -11.797 1.00 97.69 273 LEU A CA 1
ATOM 2134 C C . LEU A 1 273 ? -2.641 3.834 -13.117 1.00 97.69 273 LEU A C 1
ATOM 2136 O O . LEU A 1 273 ? -1.911 3.209 -13.883 1.00 97.69 273 LEU A O 1
ATOM 2140 N N . LEU A 1 274 ? -3.081 5.070 -13.372 1.00 97.62 274 LEU A N 1
ATOM 2141 C CA . LEU A 1 274 ? -2.676 5.816 -14.566 1.00 97.62 274 LEU A CA 1
ATOM 2142 C C . LEU A 1 274 ? -1.151 5.932 -14.632 1.00 97.62 274 LEU A C 1
ATOM 2144 O O . LEU A 1 274 ? -0.559 5.565 -15.640 1.00 97.62 274 LEU A O 1
ATOM 2148 N N . THR A 1 275 ? -0.515 6.293 -13.515 1.00 96.75 275 THR A N 1
ATOM 2149 C CA . THR A 1 275 ? 0.950 6.351 -13.411 1.00 96.75 275 THR A CA 1
ATOM 2150 C C . THR A 1 275 ? 1.607 5.017 -13.778 1.00 96.75 275 THR A C 1
ATOM 2152 O O . THR A 1 275 ? 2.544 4.992 -14.576 1.00 96.75 275 THR A O 1
ATOM 2155 N N . ILE A 1 276 ? 1.113 3.890 -13.248 1.00 96.38 276 ILE A N 1
ATOM 2156 C CA . ILE A 1 276 ? 1.664 2.564 -13.573 1.00 96.38 276 ILE A CA 1
ATOM 2157 C C . ILE A 1 276 ? 1.488 2.243 -15.062 1.00 96.38 276 ILE A C 1
ATOM 2159 O O . ILE A 1 276 ? 2.428 1.764 -15.698 1.00 96.38 276 ILE A O 1
ATOM 2163 N N . PHE A 1 277 ? 0.311 2.503 -15.633 1.00 97.50 277 PHE A N 1
ATOM 2164 C CA . PHE A 1 277 ? 0.046 2.206 -17.039 1.00 97.50 277 PHE A CA 1
ATOM 2165 C C . PHE A 1 277 ? 0.854 3.081 -17.993 1.00 97.50 277 PHE A C 1
ATOM 2167 O O . PHE A 1 277 ? 1.364 2.564 -18.987 1.00 97.50 277 PHE A O 1
ATOM 2174 N N . ASP A 1 278 ? 1.048 4.357 -17.671 1.00 97.50 278 ASP A N 1
ATOM 2175 C CA . ASP A 1 278 ? 1.897 5.257 -18.449 1.00 97.50 278 ASP A CA 1
ATOM 2176 C C . ASP A 1 278 ? 3.366 4.820 -18.390 1.00 97.50 278 ASP A C 1
ATOM 2178 O O . ASP A 1 278 ? 4.066 4.797 -19.408 1.00 97.50 278 ASP A O 1
ATOM 2182 N N . GLU A 1 279 ? 3.846 4.381 -17.219 1.00 95.44 279 GLU A N 1
ATOM 2183 C CA . GLU A 1 279 ? 5.175 3.780 -17.101 1.00 95.44 279 GLU A CA 1
ATOM 2184 C C . GLU A 1 279 ? 5.323 2.510 -17.943 1.00 95.44 279 GLU A C 1
ATOM 2186 O O . GLU A 1 279 ? 6.352 2.333 -18.604 1.00 95.44 279 GLU A O 1
ATOM 2191 N N . CYS A 1 280 ? 4.322 1.629 -17.910 1.00 95.25 280 CYS A N 1
ATOM 2192 C CA . CYS A 1 280 ? 4.296 0.397 -18.692 1.00 95.25 280 CYS A CA 1
ATOM 2193 C C . CYS A 1 280 ? 4.291 0.688 -20.194 1.00 95.25 280 CYS A C 1
ATOM 2195 O O . CYS A 1 280 ? 5.109 0.117 -20.915 1.00 95.25 280 CYS A O 1
ATOM 2197 N N . ARG A 1 281 ? 3.445 1.617 -20.654 1.00 96.75 281 ARG A N 1
ATOM 2198 C CA . ARG A 1 281 ? 3.370 2.041 -22.057 1.00 96.75 281 ARG A CA 1
ATOM 2199 C C . ARG A 1 281 ? 4.715 2.564 -22.549 1.00 96.75 281 ARG A C 1
ATOM 2201 O O . ARG A 1 281 ? 5.245 2.063 -23.534 1.00 96.75 281 ARG A O 1
ATOM 2208 N N . ARG A 1 282 ? 5.321 3.502 -21.819 1.00 96.38 282 ARG A N 1
ATOM 2209 C CA . ARG A 1 282 ? 6.616 4.087 -22.191 1.00 96.38 282 ARG A CA 1
ATOM 2210 C C . ARG A 1 282 ? 7.740 3.047 -22.221 1.00 96.38 282 ARG A C 1
ATOM 2212 O O . ARG A 1 282 ? 8.606 3.107 -23.088 1.00 96.38 282 ARG A O 1
ATOM 2219 N N . LYS A 1 283 ? 7.760 2.098 -21.274 1.00 95.25 283 LYS A N 1
ATOM 2220 C CA . LYS A 1 283 ? 8.734 0.990 -21.288 1.00 95.25 283 LYS A CA 1
ATOM 2221 C C . LYS A 1 283 ? 8.532 0.076 -22.492 1.00 95.25 283 LYS A C 1
ATOM 2223 O O . LYS A 1 283 ? 9.513 -0.320 -23.110 1.00 95.25 283 LYS A O 1
ATOM 2228 N N . TYR A 1 284 ? 7.282 -0.235 -22.820 1.00 95.88 284 TYR A N 1
ATOM 2229 C CA . TYR A 1 284 ? 6.939 -1.036 -23.987 1.00 95.88 284 TYR A CA 1
ATOM 2230 C C . TYR A 1 284 ? 7.394 -0.358 -25.287 1.00 95.88 284 TYR A C 1
ATOM 2232 O O . TYR A 1 284 ? 8.139 -0.960 -26.052 1.00 95.88 284 TYR A O 1
ATOM 2240 N N . GLU A 1 285 ? 7.058 0.918 -25.487 1.00 96.31 285 GLU A N 1
ATOM 2241 C CA . GLU A 1 285 ? 7.470 1.687 -26.670 1.00 96.31 285 GLU A CA 1
ATOM 2242 C C . GLU A 1 285 ? 8.994 1.780 -26.812 1.00 96.31 285 GLU A C 1
ATOM 2244 O O . GLU A 1 285 ? 9.528 1.653 -27.914 1.00 96.31 285 GLU A O 1
ATOM 2249 N N . LEU A 1 286 ? 9.713 1.981 -25.703 1.00 96.19 286 LEU A N 1
ATOM 2250 C CA . LEU A 1 286 ? 11.175 2.010 -25.709 1.00 96.19 286 LEU A CA 1
ATOM 2251 C C . LEU A 1 286 ? 11.766 0.654 -26.117 1.00 96.19 286 LEU A C 1
ATOM 2253 O O . LEU A 1 286 ? 12.682 0.608 -26.937 1.00 96.19 286 LEU A O 1
ATOM 2257 N N . ASN A 1 287 ? 11.238 -0.437 -25.561 1.00 95.75 287 ASN A N 1
ATOM 2258 C CA . ASN A 1 287 ? 11.689 -1.787 -25.886 1.00 95.75 287 ASN A CA 1
ATOM 2259 C C . ASN A 1 287 ? 11.400 -2.139 -27.350 1.00 95.75 287 ASN A C 1
ATOM 2261 O O . ASN A 1 287 ? 12.263 -2.713 -28.008 1.00 95.75 287 ASN A O 1
ATOM 2265 N N . GLU A 1 288 ? 10.240 -1.745 -27.877 1.00 95.31 288 GLU A N 1
ATOM 2266 C CA . GLU A 1 288 ? 9.893 -1.950 -29.286 1.00 95.31 288 GLU A CA 1
ATOM 2267 C C . GLU A 1 288 ? 10.804 -1.155 -30.225 1.00 95.31 288 GLU A C 1
ATOM 2269 O O . GLU A 1 288 ? 11.294 -1.698 -31.213 1.00 95.31 288 GLU A O 1
ATOM 2274 N N . ARG A 1 289 ? 11.115 0.106 -29.899 1.00 95.38 289 ARG A N 1
ATOM 2275 C CA . ARG A 1 289 ? 12.077 0.904 -30.680 1.00 95.38 289 ARG A CA 1
ATOM 2276 C C . ARG A 1 289 ? 13.460 0.270 -30.688 1.00 95.38 289 ARG A C 1
ATOM 2278 O O . ARG A 1 289 ? 14.064 0.174 -31.750 1.00 95.38 289 ARG A O 1
ATOM 2285 N N . LYS A 1 290 ? 13.940 -0.186 -29.528 1.00 95.88 290 LYS A N 1
ATOM 2286 C CA . LYS A 1 290 ? 15.230 -0.872 -29.423 1.00 95.88 290 LYS A CA 1
ATOM 2287 C C . LYS A 1 290 ? 15.239 -2.156 -30.255 1.00 95.88 290 LYS A C 1
ATOM 2289 O O . LYS A 1 290 ? 16.148 -2.354 -31.047 1.00 95.88 290 LYS A O 1
ATOM 2294 N N . ARG A 1 291 ? 14.183 -2.970 -30.156 1.00 94.75 291 ARG A N 1
ATOM 2295 C CA . ARG A 1 291 ? 14.022 -4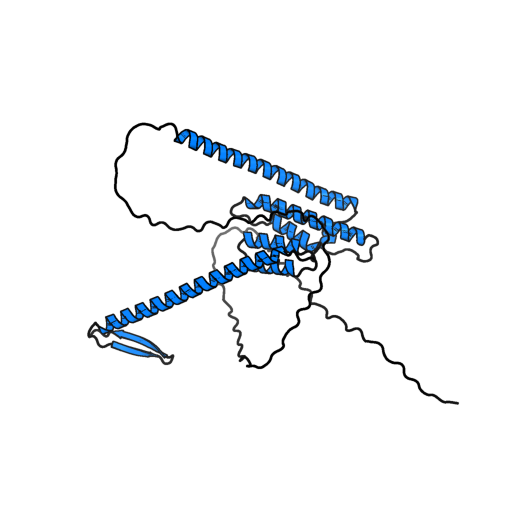.192 -30.956 1.00 94.75 291 ARG A CA 1
ATOM 2296 C C . ARG A 1 291 ? 14.061 -3.900 -32.457 1.00 94.75 291 ARG A C 1
ATOM 2298 O O . ARG A 1 291 ? 14.737 -4.609 -33.193 1.00 94.75 291 ARG A O 1
ATOM 2305 N N . ASN A 1 292 ? 13.388 -2.843 -32.909 1.00 95.06 292 ASN A N 1
ATOM 2306 C CA . ASN A 1 292 ? 13.402 -2.446 -34.318 1.00 95.06 292 ASN A CA 1
ATOM 2307 C C . ASN A 1 292 ? 14.779 -1.939 -34.770 1.00 95.06 292 ASN A C 1
ATOM 2309 O O . ASN A 1 292 ? 15.239 -2.330 -35.839 1.00 95.06 292 ASN A O 1
ATOM 2313 N N . GLN A 1 293 ? 15.466 -1.141 -33.948 1.00 95.06 293 GLN A N 1
ATOM 2314 C CA . GLN A 1 293 ? 16.831 -0.680 -34.229 1.00 95.06 293 GLN A CA 1
ATOM 2315 C C . GLN A 1 293 ? 17.823 -1.844 -34.312 1.00 95.06 29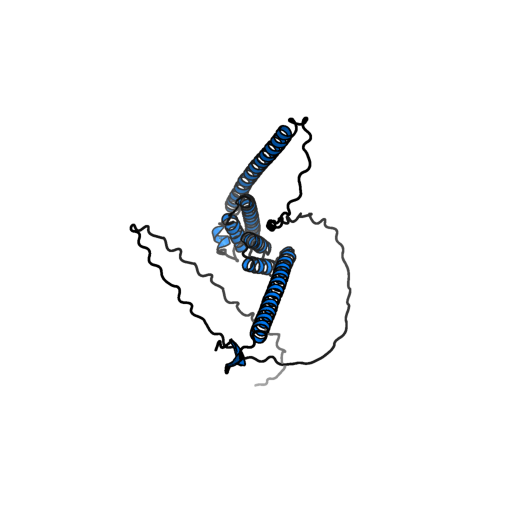3 GLN A C 1
ATOM 2317 O O . GLN A 1 293 ? 18.636 -1.887 -35.233 1.00 95.06 293 GLN A O 1
ATOM 2322 N N . ASP A 1 294 ? 17.725 -2.813 -33.401 1.00 94.56 294 ASP A N 1
ATOM 2323 C CA . ASP A 1 294 ? 18.565 -4.013 -33.406 1.00 94.56 294 ASP A CA 1
ATOM 2324 C C . ASP A 1 294 ? 18.322 -4.842 -34.684 1.00 94.56 294 ASP A C 1
ATOM 2326 O O . ASP A 1 294 ? 19.266 -5.317 -35.321 1.00 94.56 294 ASP A O 1
ATOM 2330 N N . LEU A 1 295 ? 17.061 -4.962 -35.120 1.00 93.50 295 LEU A N 1
ATOM 2331 C CA . LEU A 1 295 ? 16.697 -5.632 -36.373 1.00 93.50 295 LEU A CA 1
ATOM 2332 C C . LEU A 1 295 ? 17.233 -4.897 -37.610 1.00 93.50 295 LEU A C 1
ATOM 2334 O O . LEU A 1 295 ? 17.744 -5.541 -38.528 1.00 93.50 295 LEU A O 1
ATOM 2338 N N . GLU A 1 296 ? 17.130 -3.569 -37.656 1.00 93.69 296 GLU A N 1
ATOM 2339 C CA . GLU A 1 296 ? 17.656 -2.749 -38.753 1.00 93.69 296 GLU A CA 1
ATOM 2340 C C . GLU A 1 296 ? 19.183 -2.794 -38.818 1.00 93.69 296 GLU A C 1
ATOM 2342 O O . GLU A 1 296 ? 19.746 -2.984 -39.898 1.00 93.69 296 GLU A O 1
ATOM 2347 N N . ALA A 1 297 ? 19.858 -2.700 -37.671 1.00 94.12 297 ALA A N 1
ATOM 2348 C CA . ALA A 1 297 ? 21.305 -2.830 -37.578 1.00 94.12 297 ALA A CA 1
ATOM 2349 C C . ALA A 1 297 ? 21.773 -4.205 -38.073 1.00 94.12 297 ALA A C 1
ATOM 2351 O O . ALA A 1 297 ? 22.722 -4.285 -38.853 1.00 94.12 297 ALA A O 1
ATOM 2352 N N . ASN A 1 298 ? 21.069 -5.281 -37.703 1.00 92.88 298 ASN A N 1
ATOM 2353 C CA . ASN A 1 298 ? 21.383 -6.627 -38.176 1.00 92.88 298 ASN A CA 1
ATOM 2354 C C . ASN A 1 298 ? 21.150 -6.784 -39.690 1.00 92.88 298 ASN A C 1
ATOM 2356 O O . ASN A 1 298 ? 21.952 -7.407 -40.384 1.00 92.88 298 ASN A O 1
ATOM 2360 N N . ARG A 1 299 ? 20.085 -6.177 -40.234 1.00 91.38 299 ARG A N 1
ATOM 2361 C CA . ARG A 1 299 ? 19.838 -6.147 -41.688 1.00 91.38 299 ARG A CA 1
ATOM 2362 C C . ARG A 1 299 ? 20.921 -5.375 -42.436 1.00 91.38 299 ARG A C 1
ATOM 2364 O O . ARG A 1 299 ? 21.336 -5.822 -43.503 1.00 91.38 299 ARG A O 1
ATOM 2371 N N . ARG A 1 300 ? 21.370 -4.240 -41.892 1.00 92.38 300 ARG A N 1
ATOM 2372 C CA . ARG A 1 300 ? 22.453 -3.439 -42.473 1.00 92.38 300 ARG A CA 1
ATOM 2373 C C . ARG A 1 300 ? 23.765 -4.217 -42.463 1.00 92.38 300 ARG A C 1
ATOM 2375 O O . ARG A 1 300 ? 24.363 -4.366 -43.517 1.00 92.38 300 ARG A O 1
ATOM 2382 N N . LYS A 1 301 ? 24.135 -4.803 -41.322 1.00 91.81 301 LYS A N 1
ATOM 2383 C CA . LYS A 1 301 ? 25.341 -5.629 -41.194 1.00 91.81 301 LYS A CA 1
ATOM 2384 C C . LYS A 1 301 ? 25.341 -6.800 -42.180 1.00 91.81 301 LYS A C 1
ATOM 2386 O O . LYS A 1 301 ? 26.316 -7.000 -42.887 1.00 91.81 301 LYS A O 1
ATOM 2391 N N . ARG A 1 302 ? 24.218 -7.518 -42.304 1.00 87.12 302 ARG A N 1
ATOM 2392 C CA . ARG A 1 302 ? 24.081 -8.609 -43.283 1.00 87.12 302 ARG A CA 1
ATOM 2393 C C . ARG A 1 302 ? 24.247 -8.120 -44.724 1.00 87.12 302 ARG A C 1
ATOM 2395 O O . ARG A 1 302 ? 24.797 -8.837 -45.550 1.00 87.12 302 ARG A O 1
ATOM 2402 N N . ARG A 1 303 ? 23.747 -6.923 -45.043 1.00 86.94 303 ARG A N 1
ATOM 2403 C CA . ARG A 1 303 ? 23.931 -6.318 -46.367 1.00 86.94 303 ARG A CA 1
ATOM 2404 C C . ARG A 1 303 ? 25.396 -5.971 -46.617 1.00 86.94 303 ARG A C 1
ATOM 2406 O O . ARG A 1 303 ? 25.906 -6.351 -47.658 1.00 86.94 303 ARG A O 1
ATOM 2413 N N . GLU A 1 304 ? 26.056 -5.320 -45.663 1.00 89.56 304 GLU A N 1
ATOM 2414 C CA . GLU A 1 304 ? 27.484 -4.980 -45.735 1.00 89.56 304 GLU A CA 1
ATOM 2415 C C . GLU A 1 304 ? 28.354 -6.244 -45.881 1.00 89.56 304 GLU A C 1
ATOM 2417 O O . GLU A 1 304 ? 29.263 -6.274 -46.704 1.00 89.56 304 GLU A O 1
ATOM 2422 N N . GLU A 1 305 ? 28.037 -7.323 -45.156 1.00 86.12 305 GLU A N 1
ATOM 2423 C CA . GLU A 1 305 ? 28.693 -8.632 -45.300 1.00 86.12 305 GLU A CA 1
ATOM 2424 C C . GLU A 1 305 ? 28.505 -9.212 -46.710 1.00 86.12 305 GLU A C 1
ATOM 2426 O O . GLU A 1 305 ? 29.471 -9.653 -47.328 1.00 86.12 305 GLU A O 1
ATOM 2431 N N . LEU A 1 306 ? 27.278 -9.187 -47.246 1.00 82.69 306 LEU A N 1
ATOM 2432 C CA . LEU A 1 306 ? 26.987 -9.654 -48.607 1.00 82.69 306 LEU A CA 1
ATOM 2433 C C . LEU A 1 306 ? 27.686 -8.806 -49.677 1.00 82.69 306 LEU A C 1
ATOM 2435 O O . LEU A 1 306 ? 28.199 -9.361 -50.645 1.00 82.69 306 LEU A O 1
ATOM 2439 N N . GLU A 1 307 ? 27.715 -7.484 -49.512 1.00 85.44 307 GLU A N 1
ATOM 2440 C CA . GLU A 1 307 ? 28.414 -6.560 -50.411 1.00 85.44 307 GLU A CA 1
ATOM 2441 C C . GLU A 1 307 ? 29.930 -6.788 -50.369 1.00 85.44 307 GLU A C 1
ATOM 2443 O O . GLU A 1 307 ? 30.562 -6.855 -51.420 1.00 85.44 307 GLU A O 1
ATOM 2448 N N . SER A 1 308 ? 30.509 -6.999 -49.182 1.00 84.38 308 SER A N 1
ATOM 2449 C CA . SER A 1 308 ? 31.924 -7.358 -49.026 1.00 84.38 308 SER A CA 1
ATOM 2450 C C . SER A 1 308 ? 32.250 -8.695 -49.695 1.00 84.38 308 SER A C 1
ATOM 2452 O O . SER A 1 308 ? 33.244 -8.794 -50.408 1.00 84.38 308 SER A O 1
ATOM 2454 N N . LEU A 1 309 ? 31.408 -9.713 -49.496 1.00 80.94 309 LEU A N 1
ATOM 2455 C CA . LEU A 1 309 ? 31.559 -11.027 -50.124 1.00 80.94 309 LEU A CA 1
ATOM 2456 C C . LEU A 1 309 ? 31.429 -10.954 -51.654 1.00 80.94 309 LEU A C 1
ATOM 2458 O O . LEU A 1 309 ? 32.073 -11.731 -52.347 1.00 80.94 309 LEU A O 1
ATOM 2462 N N . ALA A 1 310 ? 30.605 -10.042 -52.180 1.00 76.00 310 ALA A N 1
ATOM 2463 C CA . ALA A 1 310 ? 30.454 -9.813 -53.619 1.00 76.00 310 ALA A CA 1
ATOM 2464 C C . ALA A 1 310 ? 31.596 -8.986 -54.231 1.00 76.00 310 ALA A C 1
ATOM 2466 O O . ALA A 1 310 ? 31.867 -9.111 -55.426 1.00 76.00 310 ALA A O 1
ATOM 2467 N N . ALA A 1 311 ? 32.237 -8.121 -53.440 1.00 77.62 311 ALA A N 1
ATOM 2468 C CA . ALA A 1 311 ? 33.397 -7.340 -53.863 1.00 77.62 311 ALA A CA 1
ATOM 2469 C C . ALA A 1 311 ? 34.656 -8.212 -54.002 1.00 77.62 311 ALA A C 1
ATOM 2471 O O . ALA A 1 311 ? 35.442 -8.010 -54.934 1.00 77.62 311 ALA A O 1
ATOM 2472 N N . ASP A 1 312 ? 34.819 -9.213 -53.131 1.00 72.31 312 ASP A N 1
ATOM 2473 C CA . ASP A 1 312 ? 35.727 -10.327 -53.391 1.00 72.31 312 ASP A CA 1
ATOM 2474 C C . ASP A 1 312 ? 35.214 -11.063 -54.634 1.00 72.31 312 ASP A C 1
ATOM 2476 O O . ASP A 1 312 ? 34.098 -11.569 -54.649 1.00 72.31 312 ASP A O 1
ATOM 2480 N N . LYS A 1 313 ? 36.004 -11.117 -55.713 1.00 66.62 313 LYS A N 1
ATOM 2481 C CA . LYS A 1 313 ? 35.626 -11.687 -57.029 1.00 66.62 313 LYS A CA 1
ATOM 2482 C C . LYS A 1 313 ? 35.402 -13.216 -57.018 1.00 66.62 313 LYS A C 1
ATOM 2484 O O . LYS A 1 313 ? 35.594 -13.886 -58.034 1.00 66.62 313 LYS A O 1
ATOM 2489 N N . ASN A 1 314 ? 35.015 -13.778 -55.880 1.00 68.62 314 ASN A N 1
ATOM 2490 C CA . ASN A 1 314 ? 34.724 -15.183 -55.677 1.00 68.62 314 ASN A CA 1
ATOM 2491 C C . ASN A 1 314 ? 33.270 -15.490 -56.061 1.00 68.62 314 ASN A C 1
ATOM 2493 O O . ASN A 1 314 ? 32.365 -14.664 -55.952 1.00 68.62 314 ASN A O 1
ATOM 2497 N N . ARG A 1 315 ? 33.025 -16.717 -56.529 1.00 72.81 315 ARG A N 1
ATOM 2498 C CA . ARG A 1 315 ? 31.672 -17.180 -56.856 1.00 72.81 315 ARG A CA 1
ATOM 2499 C C . ARG A 1 315 ? 30.852 -17.301 -55.567 1.00 72.81 315 ARG A C 1
ATOM 2501 O O . ARG A 1 315 ? 31.179 -18.121 -54.710 1.00 72.81 315 ARG A O 1
ATOM 2508 N N . LEU A 1 316 ? 29.774 -16.526 -55.468 1.00 73.50 316 LEU A N 1
ATOM 2509 C CA . LEU A 1 316 ? 28.809 -16.604 -54.372 1.00 73.50 316 LEU A CA 1
ATOM 2510 C C . LEU A 1 316 ? 27.767 -17.689 -54.629 1.00 73.50 316 LEU A C 1
ATOM 2512 O O . LEU A 1 316 ? 27.189 -17.766 -55.715 1.00 73.50 316 LEU A O 1
ATOM 2516 N N . GLU A 1 317 ? 27.492 -18.501 -53.613 1.00 77.00 317 GLU A N 1
ATOM 2517 C CA . GLU A 1 317 ? 26.403 -19.475 -53.633 1.00 77.00 317 GLU A CA 1
ATOM 2518 C C . GLU A 1 317 ? 25.282 -19.032 -52.701 1.00 77.00 317 GLU A C 1
ATOM 2520 O O . GLU A 1 317 ? 25.506 -18.807 -51.512 1.00 77.00 317 GLU A O 1
ATOM 2525 N N . ILE A 1 318 ? 24.067 -18.926 -53.242 1.00 79.56 318 ILE A N 1
ATOM 2526 C CA . ILE A 1 318 ? 22.858 -18.587 -52.491 1.00 79.56 318 ILE A CA 1
ATOM 2527 C C . ILE A 1 318 ? 22.021 -19.856 -52.365 1.00 79.56 318 ILE A C 1
ATOM 2529 O O . ILE A 1 318 ? 21.463 -20.349 -53.342 1.00 79.56 318 ILE A O 1
ATOM 2533 N N . TRP A 1 319 ? 21.925 -20.373 -51.149 1.00 79.38 319 TRP A N 1
ATOM 2534 C CA . TRP A 1 319 ? 21.128 -21.546 -50.823 1.00 79.38 319 TRP A CA 1
ATOM 2535 C C . TRP A 1 319 ? 19.775 -21.094 -50.295 1.00 79.38 319 TRP A C 1
ATOM 2537 O O . TRP A 1 319 ? 19.717 -20.429 -49.263 1.00 79.38 319 TRP A O 1
ATOM 2547 N N . ILE A 1 320 ? 18.692 -21.445 -50.988 1.00 84.19 320 ILE A N 1
ATOM 2548 C CA . ILE A 1 320 ? 17.317 -21.158 -50.563 1.00 84.19 320 ILE A CA 1
ATOM 2549 C C . ILE A 1 320 ? 16.720 -22.447 -49.997 1.00 84.19 320 ILE A C 1
ATOM 2551 O O . ILE A 1 320 ? 16.653 -23.465 -50.684 1.00 84.19 320 ILE A O 1
ATOM 2555 N N . ARG A 1 321 ? 16.319 -22.415 -48.729 1.00 81.88 321 ARG A N 1
ATOM 2556 C CA . ARG A 1 321 ? 15.650 -23.520 -48.039 1.00 81.88 321 ARG A CA 1
ATOM 2557 C C . ARG A 1 321 ? 14.156 -23.530 -48.368 1.00 81.88 321 ARG A C 1
ATOM 2559 O O . ARG A 1 321 ? 13.584 -22.514 -48.756 1.00 81.88 321 ARG A O 1
ATOM 2566 N N . ALA A 1 322 ? 13.512 -24.681 -48.177 1.00 82.69 322 ALA A N 1
ATOM 2567 C CA . ALA A 1 322 ? 12.085 -24.865 -48.457 1.00 82.69 322 ALA A CA 1
ATOM 2568 C C . ALA A 1 322 ? 11.157 -23.968 -47.606 1.00 82.69 322 ALA A C 1
ATOM 2570 O O . ALA A 1 322 ? 10.021 -23.725 -47.997 1.00 82.69 322 ALA A O 1
ATOM 2571 N N . ASP A 1 323 ? 11.644 -23.444 -46.477 1.00 81.81 323 ASP A N 1
ATOM 2572 C CA . ASP A 1 323 ? 10.946 -22.476 -45.616 1.00 81.81 323 ASP A CA 1
ATOM 2573 C C . ASP A 1 323 ? 11.072 -21.015 -46.103 1.00 81.81 323 ASP A C 1
ATOM 2575 O O . ASP A 1 323 ? 10.605 -20.090 -45.439 1.00 81.81 323 ASP A O 1
ATOM 2579 N N . GLY A 1 324 ? 11.717 -20.792 -47.254 1.00 76.25 324 GLY A N 1
ATOM 2580 C CA . GLY A 1 324 ? 11.954 -19.471 -47.832 1.00 76.25 324 GLY A CA 1
ATOM 2581 C C . GLY A 1 324 ? 13.137 -18.719 -47.216 1.00 76.25 324 GLY A C 1
ATOM 2582 O O . GLY A 1 324 ? 13.426 -17.595 -47.631 1.00 76.25 324 GLY A O 1
ATOM 2583 N N . THR A 1 325 ? 13.854 -19.309 -46.253 1.00 79.25 325 THR A N 1
ATOM 2584 C CA . THR A 1 325 ? 15.080 -18.710 -45.715 1.00 79.25 325 THR A CA 1
ATOM 2585 C C . THR A 1 325 ? 16.255 -18.948 -46.661 1.00 79.25 325 THR A C 1
ATOM 2587 O O . THR A 1 325 ? 16.378 -20.009 -47.271 1.00 79.25 325 THR A O 1
ATOM 2590 N N . SER A 1 326 ? 17.142 -17.961 -46.801 1.00 78.19 326 SER A N 1
ATOM 2591 C CA . SER A 1 326 ? 18.341 -18.081 -47.636 1.00 78.19 326 SER A CA 1
ATOM 2592 C C . SER A 1 326 ? 19.635 -17.903 -46.841 1.00 78.19 326 SER A C 1
ATOM 2594 O O . SER A 1 326 ? 19.694 -17.102 -45.901 1.00 78.19 326 SER A O 1
ATOM 2596 N N . ALA A 1 327 ? 20.676 -18.644 -47.225 1.00 76.94 327 ALA A N 1
ATOM 2597 C CA . ALA A 1 327 ? 22.042 -18.553 -46.706 1.00 76.94 327 ALA A CA 1
ATOM 2598 C C . ALA A 1 327 ? 23.027 -18.320 -47.863 1.00 76.94 327 ALA A C 1
ATOM 2600 O O . ALA A 1 327 ? 22.820 -18.846 -48.955 1.00 76.94 327 ALA A O 1
ATOM 2601 N N . VAL A 1 328 ? 24.073 -17.520 -47.637 1.00 71.25 328 VAL A N 1
ATOM 2602 C CA . VAL A 1 328 ? 25.065 -17.167 -48.667 1.00 71.25 328 VAL A CA 1
ATOM 2603 C C . VAL A 1 328 ? 26.448 -17.600 -48.206 1.00 71.25 328 VAL A C 1
ATOM 2605 O O . VAL A 1 328 ? 26.826 -17.308 -47.073 1.00 71.25 328 VAL A O 1
ATOM 2608 N N . PHE A 1 329 ? 27.184 -18.290 -49.075 1.00 67.50 329 PHE A N 1
ATOM 2609 C CA . PHE A 1 329 ? 28.535 -18.783 -48.809 1.00 67.50 329 PHE A CA 1
ATOM 2610 C C . PHE A 1 329 ? 29.488 -18.337 -49.923 1.00 67.50 329 PHE A C 1
ATOM 2612 O O . PHE A 1 329 ? 29.109 -18.314 -51.098 1.00 67.50 329 PHE A O 1
ATOM 2619 N N . ALA A 1 330 ? 30.726 -18.001 -49.556 1.00 63.03 330 ALA A N 1
ATOM 2620 C CA . ALA A 1 330 ? 31.815 -17.801 -50.506 1.00 63.03 330 ALA A CA 1
ATOM 2621 C C . ALA A 1 330 ? 32.648 -19.082 -50.599 1.00 63.03 330 ALA A C 1
ATOM 2623 O O . ALA A 1 330 ? 33.146 -19.573 -49.587 1.00 63.03 330 ALA A O 1
ATOM 2624 N N . ASN A 1 331 ? 32.802 -19.610 -51.814 1.00 57.38 331 ASN A N 1
ATOM 2625 C CA . ASN A 1 331 ? 33.718 -20.714 -52.077 1.00 57.38 331 ASN A CA 1
ATOM 2626 C C . ASN A 1 331 ? 35.099 -20.155 -52.430 1.00 57.38 331 ASN A C 1
ATOM 2628 O O . ASN A 1 331 ? 35.254 -19.456 -53.433 1.00 57.38 331 ASN A O 1
ATOM 2632 N N . TYR A 1 332 ? 36.093 -20.483 -51.607 1.00 53.56 332 TYR A N 1
ATOM 2633 C CA . TYR A 1 332 ? 37.499 -20.302 -51.948 1.00 53.56 332 TYR A CA 1
ATOM 2634 C C . TYR A 1 332 ? 37.901 -21.467 -52.858 1.00 53.56 332 TYR A C 1
ATOM 2636 O O . TYR A 1 332 ? 37.729 -22.625 -52.478 1.00 53.56 332 TYR A O 1
ATOM 2644 N N . LYS A 1 333 ? 38.340 -21.161 -54.082 1.00 53.66 333 LYS A N 1
ATOM 2645 C CA . LYS A 1 333 ? 38.936 -22.155 -54.981 1.00 53.66 333 LYS A CA 1
ATOM 2646 C C . LYS A 1 333 ? 40.383 -22.421 -54.611 1.00 53.66 333 LYS A C 1
ATOM 2648 O O . LYS A 1 333 ? 41.071 -21.433 -54.272 1.00 53.66 333 LYS A O 1
#